Protein AF-0000000070462589 (afdb_homodimer)

Solvent-accessible surface area (backbone atoms only — not comparable to full-atom values): 11904 Å² total; per-residue (Å²): 132,41,39,23,23,12,65,26,82,82,42,68,86,52,38,71,65,38,54,62,64,33,46,34,36,53,48,64,28,39,29,81,34,68,67,45,49,52,36,40,70,76,42,51,50,52,54,46,36,69,77,39,74,48,46,32,28,37,34,33,40,31,45,55,69,48,70,75,31,63,69,55,48,52,53,33,44,75,68,70,36,78,69,51,62,46,69,66,57,50,46,49,50,23,61,75,71,63,33,72,40,68,46,77,38,40,62,58,59,85,115,132,40,39,23,23,12,65,24,82,82,42,69,87,53,37,73,64,36,54,62,63,33,48,33,34,53,48,63,26,38,30,81,34,67,66,45,48,51,36,41,69,76,42,50,50,51,55,46,37,72,78,39,74,49,45,32,27,36,35,33,40,32,45,55,70,47,70,74,31,64,70,54,48,51,53,33,44,75,68,71,37,79,69,51,62,47,70,66,57,50,47,50,49,23,61,75,70,64,33,70,41,68,46,78,38,41,60,57,58,84,116

Structure (mmCIF, N/CA/C/O backbone):
data_AF-0000000070462589-model_v1
#
loop_
_entity.id
_entity.type
_entity.pdbx_description
1 polymer 'Uncharacterized protein'
#
loop_
_atom_site.group_PDB
_atom_site.id
_atom_site.type_symbol
_atom_site.label_atom_id
_atom_site.label_alt_id
_atom_site.label_comp_id
_atom_site.label_asym_id
_atom_site.label_entity_id
_atom_site.label_seq_id
_atom_site.pdbx_PDB_ins_code
_atom_site.Cartn_x
_atom_site.Cartn_y
_atom_site.Cartn_z
_atom_site.occupancy
_atom_site.B_iso_or_equiv
_atom_site.auth_seq_id
_atom_site.auth_comp_id
_atom_site.auth_asym_id
_atom_site.auth_atom_id
_atom_site.pdbx_PDB_model_num
ATOM 1 N N . MET A 1 1 ? -5.137 -10.312 -11.703 1 28.03 1 MET A N 1
ATOM 2 C CA . MET A 1 1 ? -4.496 -9.75 -10.523 1 28.03 1 MET A CA 1
ATOM 3 C C . MET A 1 1 ? -4.32 -8.242 -10.656 1 28.03 1 MET A C 1
ATOM 5 O O . MET A 1 1 ? -3.629 -7.773 -11.562 1 28.03 1 MET A O 1
ATOM 9 N N . ASN A 1 2 ? -5.426 -7.492 -10.562 1 38.75 2 ASN A N 1
ATOM 10 C CA . ASN A 1 2 ? -5.359 -6.055 -10.797 1 38.75 2 ASN A CA 1
ATOM 11 C C . ASN A 1 2 ? -4.762 -5.32 -9.602 1 38.75 2 ASN A C 1
ATOM 13 O O . ASN A 1 2 ? -5.027 -5.676 -8.445 1 38.75 2 ASN A O 1
ATOM 17 N N . LEU A 1 3 ? -3.43 -5.254 -9.758 1 37.81 3 LEU A N 1
ATOM 18 C CA . LEU A 1 3 ? -2.676 -4.5 -8.766 1 37.81 3 LEU A CA 1
ATOM 19 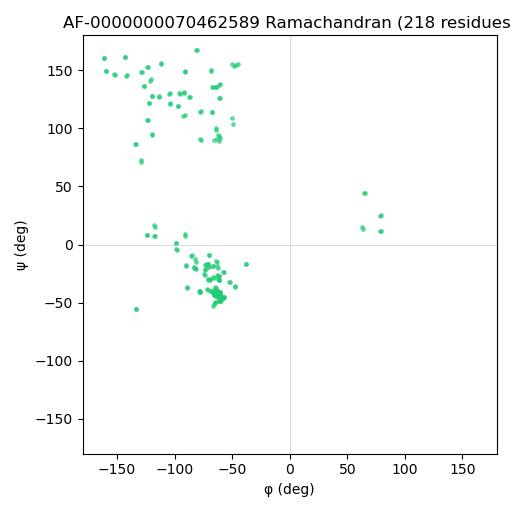C C . LEU A 1 3 ? -3.299 -3.125 -8.539 1 37.81 3 LEU A C 1
ATOM 21 O O . LEU A 1 3 ? -3.828 -2.52 -9.477 1 37.81 3 LEU A O 1
ATOM 25 N N . LEU A 1 4 ? -4 -2.959 -7.434 1 42.72 4 LEU A N 1
ATOM 26 C CA . LEU A 1 4 ? -4.688 -1.749 -6.988 1 42.72 4 LEU A CA 1
ATOM 27 C C . LEU A 1 4 ? -3.695 -0.608 -6.781 1 42.72 4 LEU A C 1
ATOM 29 O O . LEU A 1 4 ? -2.697 -0.767 -6.074 1 42.72 4 LEU A O 1
ATOM 33 N N . LEU A 1 5 ? -3.504 0.115 -7.93 1 40.88 5 LEU A N 1
ATOM 34 C CA . LEU A 1 5 ? -2.711 1.339 -7.949 1 40.88 5 LEU A CA 1
ATOM 35 C C . LEU A 1 5 ? -3.357 2.42 -7.09 1 40.88 5 LEU A C 1
ATOM 37 O O . LEU A 1 5 ? -4.582 2.553 -7.07 1 40.88 5 LEU A O 1
ATOM 41 N N . PHE A 1 6 ? -2.822 2.629 -5.766 1 44.78 6 PHE A N 1
ATOM 42 C CA . PHE A 1 6 ? -3.277 3.826 -5.066 1 44.78 6 PHE A CA 1
ATOM 43 C C . PHE A 1 6 ? -2.846 5.086 -5.812 1 44.78 6 PHE A C 1
ATOM 45 O O . PHE A 1 6 ? -1.668 5.246 -6.137 1 44.78 6 PHE A O 1
ATOM 52 N N . ILE A 1 7 ? -3.703 5.574 -6.715 1 44 7 ILE A N 1
ATOM 53 C CA . ILE A 1 7 ? -3.564 6.715 -7.613 1 44 7 ILE A CA 1
ATOM 54 C C . ILE A 1 7 ? -3.361 7.988 -6.797 1 44 7 ILE A C 1
ATOM 56 O O . ILE A 1 7 ? -4.133 8.273 -5.879 1 44 7 ILE A O 1
ATOM 60 N N . SER A 1 8 ? -2.055 8.312 -6.551 1 43.59 8 SER A N 1
ATOM 61 C CA . SER A 1 8 ? -1.7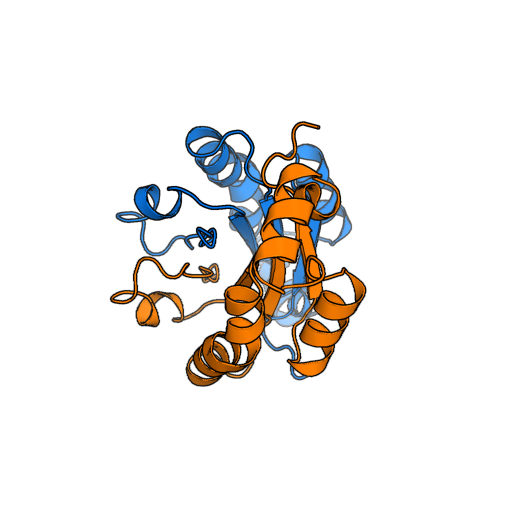93 9.648 -6.016 1 43.59 8 SER A CA 1
ATOM 62 C C . SER A 1 8 ? -2.584 10.711 -6.766 1 43.59 8 SER A C 1
ATOM 64 O O . SER A 1 8 ? -3.074 10.461 -7.871 1 43.59 8 SER A O 1
ATOM 66 N N . ASN A 1 9 ? -2.791 11.703 -6.121 1 45.34 9 ASN A N 1
ATOM 67 C CA . ASN A 1 9 ? -3.434 12.961 -6.484 1 45.34 9 ASN A CA 1
ATOM 68 C C . ASN A 1 9 ? -3.084 13.383 -7.91 1 45.34 9 ASN A C 1
ATOM 70 O O . ASN A 1 9 ? -3.709 14.289 -8.469 1 45.34 9 ASN A O 1
ATOM 74 N N . SER A 1 10 ? -1.982 12.766 -8.508 1 46.38 10 SER A N 1
ATOM 75 C CA . SER A 1 10 ? -1.5 13.594 -9.609 1 46.38 10 SER A CA 1
ATOM 76 C C . SER A 1 10 ? -2.32 13.367 -10.875 1 46.38 10 SER A C 1
ATOM 78 O O . SER A 1 10 ? -2.262 14.172 -11.805 1 46.38 10 SER A O 1
ATOM 80 N N . TYR A 1 11 ? -3.078 12.305 -10.875 1 51.41 11 TYR A N 1
ATOM 81 C CA . TYR A 1 11 ? -3.672 12.227 -12.211 1 51.41 11 TYR A CA 1
ATOM 82 C C . TYR A 1 11 ? -5.184 12.055 -12.125 1 51.41 11 TYR A C 1
ATOM 84 O O . TYR A 1 11 ? -5.703 10.961 -12.336 1 51.41 11 TYR A O 1
ATOM 92 N N . ASP A 1 12 ? -5.711 13.234 -11.734 1 58.69 12 ASP A N 1
ATOM 93 C CA . ASP A 1 12 ? -7.152 13.281 -11.508 1 58.69 12 ASP A CA 1
ATOM 94 C C . ASP A 1 12 ? -7.91 12.633 -12.664 1 58.69 12 ASP A C 1
ATOM 96 O O . ASP A 1 12 ? -8.867 11.883 -12.445 1 58.69 12 ASP A O 1
ATOM 100 N N . GLN A 1 13 ? -7.324 12.859 -13.836 1 61.62 13 GLN A N 1
ATOM 101 C CA . GLN A 1 13 ? -8.133 12.453 -14.977 1 61.62 13 GLN A CA 1
ATOM 102 C C . GLN A 1 13 ? -8.164 10.93 -15.117 1 61.62 13 GLN A C 1
ATOM 104 O O . GLN A 1 13 ? -9.141 10.367 -15.602 1 61.62 13 GLN A O 1
ATOM 109 N N . PHE A 1 14 ? -7.262 10.289 -14.586 1 63.5 14 PHE A N 1
ATOM 110 C CA . PHE A 1 14 ? -7.215 8.852 -14.852 1 63.5 14 PHE A CA 1
ATOM 111 C C . PHE A 1 14 ? -7.402 8.062 -13.562 1 63.5 14 PHE A C 1
ATOM 113 O O . PHE A 1 14 ? -7.355 6.828 -13.578 1 63.5 14 PHE A O 1
ATOM 120 N N . ARG A 1 15 ? -7.898 8.812 -12.625 1 70.81 15 ARG A N 1
ATOM 121 C CA . ARG A 1 15 ? -8.008 8.125 -11.344 1 70.81 15 ARG A CA 1
ATOM 122 C C . ARG A 1 15 ? -9.125 7.09 -11.367 1 70.81 15 ARG A C 1
ATOM 124 O O . ARG A 1 15 ? -8.93 5.949 -10.945 1 70.81 15 ARG A O 1
ATOM 131 N N . PRO A 1 16 ? -10.211 7.457 -12.031 1 71.31 16 PRO A N 1
ATOM 132 C CA . PRO A 1 16 ? -11.297 6.469 -12.023 1 71.31 16 PRO A CA 1
ATOM 133 C C . PRO A 1 16 ? -10.898 5.164 -12.711 1 71.31 16 PRO A C 1
ATOM 135 O O . PRO A 1 16 ? -11.391 4.094 -12.344 1 71.31 16 PRO A O 1
ATOM 138 N N . LEU A 1 17 ? -10.047 5.234 -13.555 1 70.81 17 LEU A N 1
ATOM 139 C CA . LEU A 1 17 ? -9.609 4.035 -14.258 1 70.81 17 LEU A CA 1
ATOM 140 C C . LEU A 1 17 ? -8.734 3.17 -13.367 1 70.81 17 LEU A C 1
ATOM 142 O O . LEU A 1 17 ? -8.719 1.943 -13.5 1 70.81 17 LEU A O 1
ATOM 146 N N . SER A 1 18 ? -8.141 3.902 -12.422 1 72.81 18 SER A N 1
ATOM 147 C CA . SER A 1 18 ? -7.199 3.193 -11.562 1 72.81 18 SER A CA 1
ATOM 148 C C . SER A 1 18 ? -7.926 2.291 -10.578 1 72.81 18 SER A C 1
ATOM 150 O O . SER A 1 18 ? -7.34 1.354 -10.031 1 72.81 18 SER A O 1
ATOM 152 N N . TYR A 1 19 ? -9.211 2.619 -10.469 1 77.06 19 TYR A N 1
ATOM 153 C CA . TYR A 1 19 ? -9.977 1.85 -9.484 1 77.06 19 TYR A CA 1
ATOM 154 C C . TYR A 1 19 ? -10.406 0.507 -10.062 1 77.06 19 TYR A C 1
ATOM 156 O O . TYR A 1 19 ? -10.633 -0.452 -9.32 1 77.06 19 TYR A O 1
ATOM 164 N N . PHE A 1 20 ? -10.406 0.497 -11.273 1 74.56 20 PHE A N 1
ATOM 165 C CA . PHE A 1 20 ? -11 -0.68 -11.898 1 74.56 20 PHE A CA 1
ATOM 166 C C . PHE A 1 20 ? -10.156 -1.919 -11.633 1 74.56 20 PHE A C 1
ATOM 168 O O . PHE A 1 20 ? -8.977 -1.964 -12 1 74.56 20 PHE A O 1
ATOM 175 N N . GLY A 1 21 ? -10.852 -2.824 -10.836 1 74.19 21 GLY A N 1
ATOM 176 C CA . GLY A 1 21 ? -10.234 -4.129 -10.641 1 74.19 21 GLY A CA 1
ATOM 177 C C . GLY A 1 21 ? -9.125 -4.113 -9.609 1 74.19 21 GLY A C 1
ATOM 178 O O . GLY A 1 21 ? -8.32 -5.043 -9.539 1 74.19 21 GLY A O 1
ATOM 179 N N . ALA A 1 22 ? -9 -3.057 -8.875 1 79.38 22 ALA A N 1
ATOM 180 C CA . ALA A 1 22 ? -7.965 -3.006 -7.84 1 79.38 22 ALA A CA 1
ATOM 181 C C . ALA A 1 22 ? -8.266 -3.994 -6.719 1 79.38 22 ALA A C 1
ATOM 183 O O . ALA A 1 22 ? -9.406 -4.098 -6.262 1 79.38 22 ALA A O 1
ATOM 184 N N . ASP A 1 23 ? -7.211 -4.711 -6.312 1 79.81 23 ASP A N 1
ATOM 185 C CA . ASP A 1 23 ? -7.355 -5.664 -5.219 1 79.81 23 ASP A CA 1
ATOM 186 C C . ASP A 1 23 ? -7.082 -5.004 -3.869 1 79.81 23 ASP A C 1
ATOM 188 O O . ASP A 1 23 ? -7.465 -5.531 -2.822 1 79.81 23 ASP A O 1
ATOM 192 N N . ILE A 1 24 ? -6.453 -3.9 -3.975 1 85.19 24 ILE A N 1
ATOM 193 C CA . ILE A 1 24 ? -6.082 -3.174 -2.766 1 85.19 24 ILE A CA 1
ATOM 194 C C . ILE A 1 24 ? -5.824 -1.707 -3.105 1 85.19 24 ILE A C 1
ATOM 196 O O . ILE A 1 24 ? -5.422 -1.385 -4.227 1 85.19 24 ILE A O 1
ATOM 200 N N . VAL A 1 25 ? -6.082 -0.812 -2.203 1 84.69 25 VAL A N 1
ATOM 201 C CA . VAL A 1 25 ? -5.801 0.611 -2.365 1 84.69 25 VAL A CA 1
ATOM 202 C C . VAL A 1 25 ? -4.965 1.111 -1.188 1 84.69 25 VAL A C 1
ATOM 204 O O . VAL A 1 25 ? -5.234 0.762 -0.036 1 84.69 25 VAL A O 1
ATOM 207 N N . CYS A 1 26 ? -3.947 1.917 -1.487 1 86.88 26 CYS A N 1
ATOM 208 C CA . CYS A 1 26 ? -3.182 2.602 -0.452 1 86.88 26 CYS A CA 1
ATOM 209 C C . CYS A 1 26 ? -3.562 4.074 -0.377 1 86.88 26 CYS A C 1
ATOM 211 O O . CYS A 1 26 ? -3.521 4.785 -1.385 1 86.88 26 CYS A O 1
ATOM 213 N N . ALA A 1 27 ? -4 4.488 0.717 1 87.25 27 ALA A N 1
ATOM 214 C CA . ALA A 1 27 ? -4.234 5.906 0.983 1 87.25 27 ALA A CA 1
ATOM 215 C C . ALA A 1 27 ? -3.137 6.484 1.87 1 87.25 27 ALA A C 1
ATOM 217 O O . ALA A 1 27 ? -2.807 5.914 2.912 1 87.25 27 ALA A O 1
ATOM 218 N N . CYS A 1 28 ? -2.627 7.594 1.405 1 88.62 28 CYS A N 1
ATOM 219 C CA . CYS A 1 28 ? -1.471 8.117 2.123 1 88.62 28 CYS A CA 1
ATOM 220 C C . CYS A 1 28 ? -1.723 9.547 2.594 1 88.62 28 CYS A C 1
ATOM 222 O O . CYS A 1 28 ? -2.486 10.281 1.968 1 88.62 28 CYS A O 1
ATOM 224 N N . PHE A 1 29 ? -1.072 9.922 3.662 1 89 29 PHE A N 1
ATOM 225 C CA . PHE A 1 29 ? -0.999 11.297 4.125 1 89 29 PHE A CA 1
ATOM 226 C C . PHE A 1 29 ? 0.38 11.609 4.699 1 89 29 PHE A C 1
ATOM 228 O O . PHE A 1 29 ? 1.16 10.695 4.973 1 89 29 PHE A O 1
ATOM 235 N N . ASN A 1 30 ? 0.635 12.906 4.773 1 89.06 30 ASN A N 1
ATOM 236 C CA . ASN A 1 30 ? 1.861 13.398 5.387 1 89.06 30 ASN A CA 1
ATOM 237 C C . ASN A 1 30 ? 1.643 13.781 6.848 1 89.06 30 ASN A C 1
ATOM 239 O O . ASN A 1 30 ? 0.73 14.547 7.164 1 89.06 30 ASN A O 1
ATOM 243 N N . VAL A 1 31 ? 2.527 13.266 7.703 1 93.62 31 VAL A N 1
ATOM 244 C CA . VAL A 1 31 ? 2.305 13.438 9.133 1 93.62 31 VAL A CA 1
ATOM 245 C C . VAL A 1 31 ? 2.436 14.906 9.508 1 93.62 31 VAL A C 1
ATOM 247 O O . VAL A 1 31 ? 1.982 15.328 10.578 1 93.62 31 VAL A O 1
ATOM 250 N N . THR A 1 32 ? 3.076 15.758 8.664 1 92.06 32 THR A N 1
ATOM 251 C CA . THR A 1 32 ? 3.256 17.172 8.977 1 92.06 32 THR A CA 1
ATOM 252 C C . THR A 1 32 ? 2.201 18.016 8.273 1 92.06 32 THR A C 1
ATOM 254 O O . THR A 1 32 ? 2.229 19.25 8.352 1 92.06 32 THR A O 1
ATOM 257 N N . ASN A 1 33 ? 1.285 17.391 7.531 1 89.94 33 ASN A N 1
ATOM 258 C CA . ASN A 1 33 ? 0.266 18.094 6.758 1 89.94 33 ASN A CA 1
ATOM 259 C C . ASN A 1 33 ? -1.142 17.703 7.207 1 89.94 33 ASN A C 1
ATOM 261 O O . ASN A 1 33 ? -1.688 16.703 6.75 1 89.94 33 ASN A O 1
ATOM 265 N N . HIS A 1 34 ? -1.671 18.5 8.07 1 91.62 34 HIS A N 1
ATOM 266 C CA . HIS A 1 34 ? -2.971 18.219 8.672 1 91.62 34 HIS A CA 1
ATOM 267 C C . HIS A 1 34 ? -4.066 18.172 7.613 1 91.62 34 HIS A C 1
ATOM 269 O O . HIS A 1 34 ? -5.027 17.406 7.738 1 91.62 34 HIS A O 1
ATOM 275 N N . LYS A 1 35 ? -3.895 18.938 6.539 1 89.06 35 LYS A N 1
ATOM 276 C CA . LYS A 1 35 ? -4.875 18.922 5.457 1 89.06 35 LYS A CA 1
ATOM 277 C C . LYS A 1 35 ? -4.879 17.562 4.75 1 89.06 35 LYS A C 1
ATOM 279 O O . LYS A 1 35 ? -5.945 17.031 4.422 1 89.06 35 LYS A O 1
ATOM 284 N N . SER A 1 36 ? -3.729 17 4.52 1 88.25 36 SER A N 1
ATOM 285 C CA . SER A 1 36 ? -3.639 15.688 3.885 1 88.25 36 SER A CA 1
ATOM 286 C C . SER A 1 36 ? -4.266 14.602 4.762 1 88.25 36 SER A C 1
ATOM 288 O O . SER A 1 36 ? -4.934 13.703 4.254 1 88.25 36 SER A O 1
ATOM 290 N N . TYR A 1 37 ? -4.047 14.797 6.039 1 90.75 37 TYR A N 1
ATOM 291 C CA . TYR A 1 37 ? -4.629 13.883 7.023 1 90.75 37 TYR A CA 1
ATOM 292 C C . TYR A 1 37 ? -6.148 13.961 7.004 1 90.75 37 TYR A C 1
ATOM 294 O O . TYR A 1 37 ? -6.828 12.938 6.867 1 90.75 37 TYR A O 1
ATOM 302 N N . LEU A 1 38 ? -6.625 15.109 7.062 1 93.19 38 LEU A N 1
ATOM 303 C CA . LEU A 1 38 ? -8.07 15.312 7.102 1 93.19 38 LEU A CA 1
ATOM 304 C C . LEU A 1 38 ? -8.719 14.883 5.785 1 93.19 38 LEU A C 1
ATOM 306 O O . LEU A 1 38 ? -9.852 14.398 5.773 1 93.19 38 LEU A O 1
ATOM 310 N N . SER A 1 39 ? -8.016 14.938 4.676 1 90.19 39 SER A N 1
ATOM 311 C CA . SER A 1 39 ? -8.547 14.602 3.363 1 90.19 39 SER A CA 1
ATOM 312 C C . SER A 1 39 ? -8.797 13.102 3.238 1 90.19 39 SER A C 1
ATOM 314 O O . SER A 1 39 ? -9.555 12.656 2.373 1 90.19 39 SER A O 1
ATOM 316 N N . ILE A 1 40 ? -8.172 12.336 4.09 1 90.81 40 ILE A N 1
ATOM 317 C CA . ILE A 1 40 ? -8.391 10.891 4.07 1 90.81 40 ILE A CA 1
ATOM 318 C C . ILE A 1 40 ? -9.867 10.594 4.332 1 90.81 40 ILE A C 1
ATOM 320 O O . ILE A 1 40 ? -10.492 9.828 3.602 1 90.81 40 ILE A O 1
ATOM 324 N N . ILE A 1 41 ? -10.43 11.203 5.355 1 91.56 41 ILE A N 1
ATOM 325 C CA . ILE A 1 41 ? -11.812 10.938 5.754 1 91.56 41 ILE A CA 1
ATOM 326 C C . ILE A 1 41 ? -12.766 11.688 4.828 1 91.56 41 ILE A C 1
ATOM 328 O O . ILE A 1 41 ? -13.758 11.125 4.359 1 91.56 41 ILE A O 1
ATOM 332 N N . HIS A 1 42 ? -12.398 12.867 4.512 1 93 42 HIS A N 1
ATOM 333 C CA . HIS A 1 42 ? -13.359 13.75 3.861 1 93 42 HIS A CA 1
ATOM 334 C C . HIS A 1 42 ? -13.414 13.5 2.359 1 93 42 HIS A C 1
ATOM 336 O O . HIS A 1 42 ? -14.398 13.852 1.7 1 93 42 HIS A O 1
ATOM 342 N N . LYS A 1 43 ? -12.367 12.883 1.867 1 89.69 43 LYS A N 1
ATOM 343 C CA . LYS A 1 43 ? -12.297 12.797 0.411 1 89.69 43 LYS A CA 1
ATOM 344 C C . LYS A 1 43 ? -11.93 11.391 -0.04 1 89.69 43 LYS A C 1
ATOM 346 O O . LYS A 1 43 ? -12.711 10.727 -0.729 1 89.69 43 LYS A O 1
ATOM 351 N N . TRP A 1 44 ? -10.797 10.836 0.437 1 87.38 44 TRP A N 1
ATOM 352 C CA . TRP A 1 44 ? -10.188 9.688 -0.214 1 87.38 44 TRP A CA 1
ATOM 353 C C . TRP A 1 44 ? -10.93 8.398 0.132 1 87.38 44 TRP A C 1
ATOM 355 O O . TRP A 1 44 ? -11.227 7.59 -0.749 1 87.38 44 TRP A O 1
ATOM 365 N N . ILE A 1 45 ? -11.328 8.297 1.373 1 90.75 45 ILE A N 1
ATOM 366 C CA . ILE A 1 45 ? -12.055 7.098 1.764 1 90.75 45 ILE A CA 1
ATOM 367 C C . ILE A 1 45 ? -13.406 7.051 1.045 1 90.75 45 ILE A C 1
ATOM 369 O O . ILE A 1 45 ? -13.805 6.008 0.529 1 90.75 45 ILE A O 1
ATOM 373 N N . GLN A 1 46 ? -14.031 8.109 1.009 1 91.31 46 GLN A N 1
ATOM 374 C CA . GLN A 1 46 ? -15.336 8.188 0.352 1 91.31 46 GLN A CA 1
ATOM 375 C C . GLN A 1 46 ? -15.219 7.859 -1.135 1 91.31 46 GLN A C 1
ATOM 377 O O . GLN A 1 46 ? -16.016 7.078 -1.666 1 91.31 46 GLN A O 1
ATOM 382 N N . GLU A 1 47 ? -14.305 8.438 -1.825 1 86.94 47 GLU A N 1
ATOM 383 C CA . GLU A 1 47 ? -14.109 8.18 -3.25 1 86.94 47 GLU A CA 1
ATOM 384 C C . GLU A 1 47 ? -13.789 6.711 -3.51 1 86.94 47 GLU A C 1
ATOM 386 O O . GLU A 1 47 ? -14.367 6.098 -4.406 1 86.94 47 GLU A O 1
ATOM 391 N N . ILE A 1 48 ? -12.906 6.133 -2.709 1 86.5 48 ILE A N 1
ATOM 392 C CA . ILE A 1 48 ? -12.492 4.742 -2.879 1 86.5 48 ILE A CA 1
ATOM 393 C C . ILE A 1 48 ? -13.695 3.822 -2.693 1 86.5 48 ILE A C 1
ATOM 395 O O . ILE A 1 48 ? -13.953 2.949 -3.525 1 86.5 48 ILE A O 1
ATOM 399 N N . ARG A 1 49 ? -14.461 4.117 -1.669 1 90.94 49 ARG A N 1
ATOM 400 C CA . ARG A 1 49 ? -15.594 3.254 -1.342 1 90.94 49 ARG A CA 1
ATOM 401 C C . ARG A 1 49 ? -16.703 3.387 -2.379 1 90.94 49 ARG A C 1
ATOM 403 O O . ARG A 1 49 ? -17.438 2.432 -2.635 1 90.94 49 ARG A O 1
ATOM 410 N N . GLN A 1 50 ? -16.781 4.586 -2.957 1 90.94 50 GLN A N 1
ATOM 411 C CA . GLN A 1 50 ? -17.75 4.785 -4.031 1 90.94 50 GLN A CA 1
ATOM 412 C C . GLN A 1 50 ? -17.422 3.916 -5.242 1 90.94 50 GLN A C 1
ATOM 414 O O . GLN A 1 50 ? -18.312 3.385 -5.895 1 90.94 50 GLN A O 1
ATOM 419 N N . HIS A 1 51 ? -16.188 3.775 -5.566 1 84.81 51 HIS A N 1
ATOM 420 C CA . HIS A 1 51 ? -15.758 3.031 -6.746 1 84.81 51 HIS A CA 1
ATOM 421 C C . HIS A 1 51 ? -15.539 1.558 -6.418 1 84.81 51 HIS A C 1
ATOM 423 O O . HIS A 1 51 ? -15.797 0.686 -7.25 1 84.81 51 HIS A O 1
ATOM 429 N N . LEU A 1 52 ? -15.008 1.336 -5.195 1 85.38 52 LEU A N 1
ATOM 430 C CA . LEU A 1 52 ? -14.703 -0.005 -4.707 1 85.38 52 LEU A CA 1
ATOM 431 C C . LEU A 1 52 ? -15.203 -0.194 -3.279 1 85.38 52 LEU A C 1
ATOM 433 O O . LEU A 1 52 ? -14.438 -0.028 -2.324 1 85.38 52 LEU A O 1
ATOM 437 N N . PRO A 1 53 ? -16.406 -0.565 -3.076 1 91.25 53 PRO A N 1
ATOM 438 C CA . PRO A 1 53 ? -17.062 -0.539 -1.771 1 91.25 53 PRO A CA 1
ATOM 439 C C . PRO A 1 53 ? -16.375 -1.425 -0.738 1 91.25 53 PRO A C 1
ATOM 441 O O . PRO A 1 53 ? -16.438 -1.141 0.461 1 91.25 53 PRO A O 1
ATOM 444 N N . THR A 1 54 ? -15.672 -2.514 -1.236 1 90.38 54 THR A N 1
ATOM 445 C CA . THR A 1 54 ? -15.188 -3.477 -0.255 1 90.38 54 THR A CA 1
ATOM 446 C C . THR A 1 54 ? -13.672 -3.66 -0.378 1 90.38 54 THR A C 1
ATOM 448 O O . THR A 1 54 ? -13.102 -4.578 0.217 1 90.38 54 THR A O 1
ATOM 451 N N . VAL A 1 55 ? -13.078 -2.879 -1.156 1 88.19 55 VAL A N 1
ATOM 452 C CA . VAL A 1 55 ? -11.656 -3.074 -1.396 1 88.19 55 VAL A CA 1
ATOM 453 C C . VAL A 1 55 ? -10.875 -2.859 -0.099 1 88.19 55 VAL A C 1
ATOM 455 O O . VAL A 1 55 ? -11.18 -1.946 0.671 1 88.19 55 VAL A O 1
ATOM 458 N N . PRO A 1 56 ? -9.906 -3.727 0.217 1 91.06 56 PRO A N 1
ATOM 459 C CA . PRO A 1 56 ? -9.016 -3.426 1.344 1 91.06 56 PRO A CA 1
ATOM 460 C C . PRO A 1 56 ? -8.219 -2.143 1.137 1 91.06 56 PRO A C 1
ATOM 462 O O . PRO A 1 56 ? -7.727 -1.888 0.033 1 91.06 56 PRO A O 1
ATOM 465 N N . ILE A 1 57 ? -8.109 -1.354 2.16 1 90 57 ILE A N 1
ATOM 466 C CA . ILE A 1 57 ? -7.352 -0.11 2.115 1 90 57 ILE A CA 1
ATOM 467 C C . ILE A 1 57 ? -6.215 -0.162 3.135 1 90 57 ILE A C 1
ATOM 469 O O . ILE A 1 57 ? -6.426 -0.536 4.289 1 90 57 ILE A O 1
ATOM 473 N N . ILE A 1 58 ? -5.035 0.108 2.711 1 91.31 58 ILE A N 1
ATOM 474 C CA . ILE A 1 58 ? -3.908 0.342 3.604 1 91.31 58 ILE A CA 1
ATOM 475 C C . ILE A 1 58 ? -3.713 1.843 3.809 1 91.31 58 ILE A C 1
ATOM 477 O O . ILE A 1 58 ? -3.535 2.588 2.842 1 91.31 58 ILE A O 1
ATOM 481 N N . LEU A 1 59 ? -3.826 2.309 5.027 1 92.25 59 LEU A N 1
ATOM 482 C CA . LEU A 1 59 ? -3.529 3.701 5.344 1 92.25 59 LEU A CA 1
ATOM 483 C C . LEU A 1 59 ? -2.045 3.885 5.641 1 92.25 59 LEU A C 1
ATOM 485 O O . LEU A 1 59 ? -1.481 3.172 6.477 1 92.25 59 LEU A O 1
ATOM 489 N N . VAL A 1 60 ? -1.451 4.809 4.965 1 91.94 60 VAL A N 1
ATOM 490 C CA . VAL A 1 60 ? -0.01 5 5.082 1 91.94 60 VAL A CA 1
ATOM 491 C C . VAL A 1 60 ? 0.289 6.426 5.535 1 91.94 60 VAL A C 1
ATOM 493 O O . VAL A 1 60 ? -0.141 7.391 4.895 1 91.94 60 VAL A O 1
ATOM 496 N N . ALA A 1 61 ? 0.946 6.535 6.609 1 92.94 61 ALA A N 1
ATOM 497 C CA . ALA A 1 61 ? 1.505 7.82 7.02 1 92.94 61 ALA A CA 1
ATOM 498 C C . ALA A 1 61 ? 2.936 7.98 6.516 1 92.94 61 ALA A C 1
ATOM 500 O O . ALA A 1 61 ? 3.781 7.109 6.734 1 92.94 61 ALA A O 1
ATOM 501 N N . CYS A 1 62 ? 3.203 9.078 5.922 1 89.62 62 CYS A N 1
ATOM 502 C CA . CYS A 1 62 ? 4.504 9.305 5.305 1 89.62 62 CYS A CA 1
ATOM 503 C C . CYS A 1 62 ? 5.281 10.383 6.051 1 89.62 62 CYS A C 1
ATOM 505 O O . CYS A 1 62 ? 4.691 11.219 6.734 1 89.62 62 CYS A O 1
ATOM 507 N N . LYS A 1 63 ? 6.625 10.375 5.941 1 90.62 63 LYS A N 1
ATOM 508 C CA . LYS A 1 63 ? 7.586 11.344 6.461 1 90.62 63 LYS A CA 1
ATOM 509 C C . LYS A 1 63 ? 7.57 11.375 7.988 1 90.62 63 LYS A C 1
ATOM 511 O O . LYS A 1 63 ? 7.574 12.445 8.594 1 90.62 63 LYS A O 1
ATOM 516 N N . VAL A 1 64 ? 7.543 10.211 8.57 1 95 64 VAL A N 1
ATOM 517 C CA . VAL A 1 64 ? 7.402 10.141 10.016 1 95 64 VAL A CA 1
ATOM 518 C C . VAL A 1 64 ? 8.688 10.625 10.688 1 95 64 VAL A C 1
ATOM 520 O O . VAL A 1 64 ? 8.695 10.945 11.875 1 95 64 VAL A O 1
ATOM 523 N N . ASP A 1 65 ? 9.781 10.68 9.922 1 93.56 65 ASP A N 1
ATOM 524 C CA . ASP A 1 65 ? 11.039 11.211 10.43 1 93.56 65 ASP A CA 1
ATOM 525 C C . ASP A 1 65 ? 10.898 12.688 10.797 1 93.56 65 ASP A C 1
ATOM 527 O O . ASP A 1 65 ? 11.68 13.203 11.602 1 93.56 65 ASP A O 1
ATOM 531 N N . LEU A 1 66 ? 9.938 13.312 10.312 1 93.12 66 LEU A N 1
ATOM 532 C CA . LEU A 1 66 ? 9.773 14.75 10.523 1 93.12 66 LEU A CA 1
ATOM 533 C C . LEU A 1 66 ? 9.047 15.031 11.836 1 93.12 66 LEU A C 1
ATOM 535 O O . LEU A 1 66 ? 8.977 16.172 12.281 1 93.12 66 LEU A O 1
ATOM 539 N N . ARG A 1 67 ? 8.508 14.008 12.461 1 95.19 67 ARG A N 1
ATOM 540 C CA . ARG A 1 67 ? 7.844 14.203 13.742 1 95.19 67 ARG A CA 1
ATOM 541 C C . ARG A 1 67 ? 8.789 14.836 14.766 1 95.19 67 ARG A C 1
ATOM 543 O O . ARG A 1 67 ? 8.352 15.531 15.68 1 95.19 67 ARG A O 1
ATOM 550 N N . GLN A 1 68 ? 10.109 14.648 14.539 1 94.38 68 GLN A N 1
ATOM 551 C CA . GLN A 1 68 ? 11.078 15.133 15.523 1 94.38 68 GLN A CA 1
ATOM 552 C C . GLN A 1 68 ? 11.984 16.188 14.906 1 94.38 68 GLN A C 1
ATOM 554 O O . GLN A 1 68 ? 12.992 16.578 15.516 1 94.38 68 GLN A O 1
ATOM 559 N N . ASN A 1 69 ? 11.672 16.578 13.742 1 94 69 ASN A N 1
ATOM 560 C CA . ASN A 1 69 ? 12.477 17.594 13.07 1 94 69 ASN A CA 1
ATOM 561 C C . ASN A 1 69 ? 12.18 18.984 13.602 1 94 69 ASN A C 1
ATOM 563 O O . ASN A 1 69 ? 11.055 19.484 13.461 1 94 69 ASN A O 1
ATOM 567 N N . MET A 1 70 ? 13.156 19.578 14.227 1 93.31 70 MET A N 1
ATOM 568 C CA . MET A 1 70 ? 12.977 20.828 14.953 1 93.31 70 MET A CA 1
ATOM 569 C C . MET A 1 70 ? 12.508 21.938 14.008 1 93.31 70 MET A C 1
ATOM 571 O O . MET A 1 70 ? 11.672 22.766 14.383 1 93.31 70 MET A O 1
ATOM 575 N N . LYS A 1 71 ? 13.102 22.031 12.898 1 93.25 71 LYS A N 1
ATOM 576 C CA . LYS A 1 71 ? 12.688 23.047 11.93 1 93.25 71 LYS A CA 1
ATOM 577 C C . LYS A 1 71 ? 11.211 22.891 11.578 1 93.25 71 LYS A C 1
ATOM 579 O O . LYS A 1 71 ? 10.477 23.891 11.539 1 93.25 71 LYS A O 1
ATOM 584 N N . VAL A 1 72 ? 10.82 21.625 11.328 1 90.75 72 VAL A N 1
ATOM 585 C CA . VAL A 1 72 ? 9.438 21.328 10.961 1 90.75 72 VAL A CA 1
ATOM 586 C C . VAL A 1 72 ? 8.516 21.641 12.141 1 90.75 72 VAL A C 1
ATOM 588 O O . VAL A 1 72 ? 7.445 22.234 11.961 1 90.75 72 VAL A O 1
ATOM 591 N N . LEU A 1 73 ? 8.914 21.344 13.359 1 92.31 73 LEU A N 1
ATOM 592 C CA . LEU A 1 73 ? 8.125 21.625 14.562 1 92.31 73 LEU A CA 1
ATOM 593 C C . LEU A 1 73 ? 7.922 23.125 14.742 1 92.31 73 LEU A C 1
ATOM 595 O O . LEU A 1 73 ? 6.82 23.562 15.086 1 92.31 73 LEU A O 1
ATOM 599 N N . TYR A 1 74 ? 8.961 23.891 14.469 1 91.5 74 TYR A N 1
ATOM 600 C CA . TYR A 1 74 ? 8.875 25.328 14.57 1 91.5 74 TYR A CA 1
ATOM 601 C C . TYR A 1 74 ? 7.914 25.906 13.531 1 91.5 74 TYR A C 1
ATOM 603 O O . TYR A 1 74 ? 7.098 26.766 13.836 1 91.5 74 TYR A O 1
ATOM 611 N N . GLU A 1 75 ? 8.039 25.344 12.32 1 90.06 75 GLU A N 1
ATOM 612 C CA . GLU A 1 75 ? 7.164 25.797 11.25 1 90.06 75 GLU A CA 1
ATOM 613 C C . GLU A 1 75 ? 5.703 25.5 11.555 1 90.06 75 GLU A C 1
ATOM 615 O O . GLU A 1 75 ? 4.828 26.328 11.305 1 90.06 75 GLU A O 1
ATOM 620 N N . LEU A 1 76 ? 5.426 24.328 12.07 1 89.06 76 LEU A N 1
ATOM 621 C CA . LEU A 1 76 ? 4.062 23.953 12.43 1 89.06 76 LEU A CA 1
ATOM 622 C C . LEU A 1 76 ? 3.533 24.828 13.562 1 89.06 76 LEU A C 1
ATOM 624 O O . LEU A 1 76 ? 2.371 25.234 13.531 1 89.06 76 LEU A O 1
ATOM 628 N N . LYS A 1 77 ? 4.332 25.109 14.508 1 85.06 77 LYS A N 1
ATOM 629 C CA . LYS A 1 77 ? 3.941 25.984 15.609 1 85.06 77 LYS A CA 1
ATOM 630 C C . LYS A 1 77 ? 3.58 27.375 15.102 1 85.06 77 LYS A C 1
ATOM 632 O O . LYS A 1 77 ? 2.596 27.969 15.547 1 85.06 77 LYS A O 1
ATOM 637 N N . TYR A 1 78 ? 4.355 27.828 14.203 1 84.88 78 TYR A N 1
ATOM 638 C CA . TYR A 1 78 ? 4.109 29.156 13.633 1 84.88 78 TYR A CA 1
ATOM 639 C C . TYR A 1 78 ? 2.758 29.203 12.938 1 84.88 78 TYR A C 1
ATOM 641 O O . TYR A 1 78 ? 2.109 30.25 12.891 1 84.88 78 TYR A O 1
ATOM 649 N N . GLN A 1 79 ? 2.326 28.047 12.398 1 82.06 79 GLN A N 1
ATOM 650 C CA . GLN A 1 79 ? 1.06 27.953 11.68 1 82.06 79 GLN A CA 1
ATOM 651 C C . GLN A 1 79 ? -0.08 27.578 12.625 1 82.06 79 GLN A C 1
ATOM 653 O O . GLN A 1 79 ? -1.198 27.312 12.18 1 82.06 79 GLN A O 1
ATOM 658 N N . GLU A 1 80 ? 0.244 27.609 13.828 1 78.5 80 GLU A N 1
ATOM 659 C CA . GLU A 1 80 ? -0.709 27.266 14.883 1 78.5 80 GLU A CA 1
ATOM 660 C C . GLU A 1 80 ? -1.167 25.828 14.781 1 78.5 80 GLU A C 1
ATOM 662 O O . GLU A 1 80 ? -2.326 25.516 15.062 1 78.5 80 GLU A O 1
ATOM 667 N N . LEU A 1 81 ? -0.377 25.219 14.008 1 65.69 81 LEU A N 1
ATOM 668 C CA . LEU A 1 81 ? -0.548 23.766 14.016 1 65.69 81 LEU A CA 1
ATOM 669 C C . LEU A 1 81 ? 0.391 23.109 15.031 1 65.69 81 LEU A C 1
ATOM 671 O O . LEU A 1 81 ? 1.571 23.469 15.102 1 65.69 81 LEU A O 1
ATOM 675 N N . CYS A 1 82 ? -0.181 22.594 16.078 1 71 82 CYS A N 1
ATOM 676 C CA . CYS A 1 82 ? 0.597 22.266 17.266 1 71 82 CYS A CA 1
ATOM 677 C C . CYS A 1 82 ? 1.592 21.141 16.969 1 71 82 CYS A C 1
ATOM 679 O O . CYS A 1 82 ? 2.76 21.234 17.344 1 71 82 CYS A O 1
ATOM 681 N N . ALA A 1 83 ? 1.244 20.047 16.422 1 90.81 83 ALA A N 1
ATOM 682 C CA . ALA A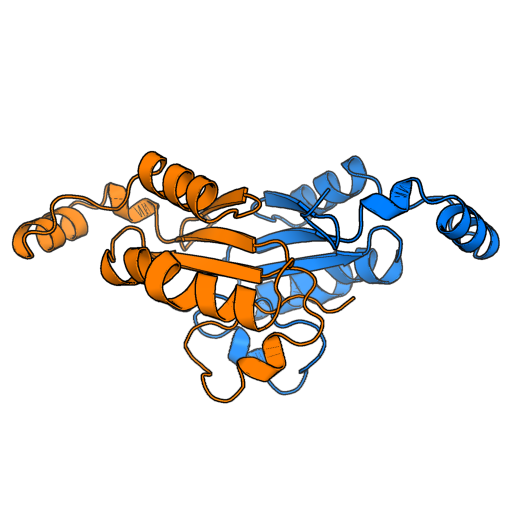 1 83 ? 2.17 18.906 16.391 1 90.81 83 ALA A CA 1
ATOM 683 C C . ALA A 1 83 ? 1.879 18.016 15.195 1 90.81 83 ALA A C 1
ATOM 685 O O . ALA A 1 83 ? 0.757 17.984 14.68 1 90.81 83 ALA A O 1
ATOM 686 N N . PRO A 1 84 ? 2.914 17.406 14.625 1 95.69 84 PRO A N 1
ATOM 687 C CA . PRO A 1 84 ? 2.645 16.391 13.602 1 95.69 84 PRO A CA 1
ATOM 688 C C . PRO A 1 84 ? 1.619 15.359 14.055 1 95.69 84 PRO A C 1
ATOM 690 O O . PRO A 1 84 ? 1.418 15.172 15.258 1 95.69 84 PRO A O 1
ATOM 693 N N . ILE A 1 85 ? 0.942 14.742 13.07 1 95.94 85 ILE A N 1
ATOM 694 C CA . ILE A 1 85 ? 0.002 13.664 13.367 1 95.94 85 ILE A CA 1
ATOM 695 C C . ILE A 1 85 ? 0.74 12.5 14.031 1 95.94 85 ILE A C 1
ATOM 697 O O . ILE A 1 85 ? 1.754 12.031 13.508 1 95.94 85 ILE A O 1
ATOM 701 N N . THR A 1 86 ? 0.263 12.102 15.148 1 97.25 86 THR A N 1
ATOM 702 C CA . THR A 1 86 ? 0.911 11.023 15.891 1 97.25 86 THR A CA 1
ATOM 703 C C . THR A 1 86 ? 0.51 9.664 15.328 1 97.25 86 THR A C 1
ATOM 705 O O . THR A 1 86 ? -0.427 9.562 14.539 1 97.25 86 THR A O 1
ATOM 708 N N . ARG A 1 87 ? 1.272 8.633 15.773 1 98.19 87 ARG A N 1
ATOM 709 C CA . ARG A 1 87 ? 0.919 7.266 15.398 1 98.19 87 ARG A CA 1
ATOM 710 C C . ARG A 1 87 ? -0.473 6.902 15.906 1 98.19 87 ARG A C 1
ATOM 712 O O . ARG A 1 87 ? -1.253 6.27 15.188 1 98.19 87 ARG A O 1
ATOM 719 N N . GLU A 1 88 ? -0.733 7.32 17.062 1 98.38 88 GLU A N 1
ATOM 720 C CA . GLU A 1 88 ? -2.021 7.023 17.688 1 98.38 88 GLU A CA 1
ATOM 721 C C . GLU A 1 88 ? -3.174 7.59 16.859 1 98.38 88 GLU A C 1
ATOM 723 O O . GLU A 1 88 ? -4.172 6.906 16.625 1 98.38 88 GLU A O 1
ATOM 728 N N . LEU A 1 89 ? -3.053 8.789 16.422 1 97.75 89 LEU A N 1
ATOM 729 C CA . LEU A 1 89 ? -4.09 9.414 15.617 1 97.75 89 LEU A CA 1
ATOM 730 C C . LEU A 1 89 ? -4.25 8.703 14.281 1 97.75 89 LEU A C 1
ATOM 732 O O . LEU A 1 89 ? -5.371 8.516 13.797 1 97.75 89 LEU A O 1
ATOM 736 N N . GLY A 1 90 ? -3.135 8.305 13.633 1 98 90 GLY A N 1
ATOM 737 C CA . GLY A 1 90 ? -3.191 7.539 12.398 1 98 90 GLY A CA 1
ATOM 738 C C . GLY A 1 90 ? -3.902 6.207 12.547 1 98 90 GLY A C 1
ATOM 739 O O . GLY A 1 90 ? -4.73 5.84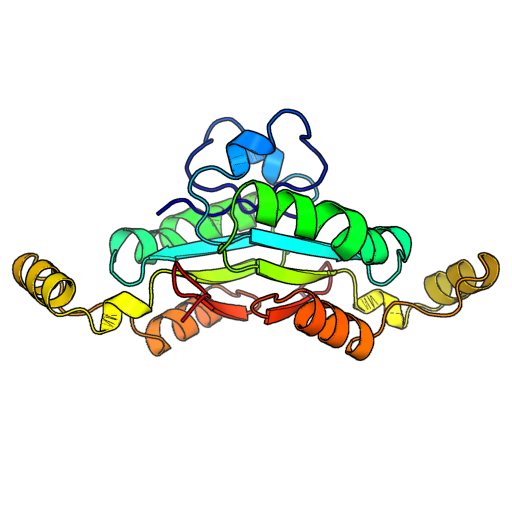 11.711 1 98 90 GLY A O 1
ATOM 740 N N . GLU A 1 91 ? -3.521 5.508 13.68 1 98.44 91 GLU A N 1
ATOM 741 C CA . GLU A 1 91 ? -4.148 4.219 13.961 1 98.44 91 GLU A CA 1
ATOM 742 C C . GLU A 1 91 ? -5.645 4.375 14.211 1 98.44 91 GLU A C 1
ATOM 744 O O . GLU A 1 91 ? -6.449 3.566 13.75 1 98.44 91 GLU A O 1
ATOM 749 N N . GLU A 1 92 ? -5.973 5.402 14.898 1 98.38 92 GLU A N 1
ATOM 750 C CA . GLU A 1 92 ? -7.383 5.684 15.156 1 98.38 92 GLU A CA 1
ATOM 751 C C . GLU A 1 92 ? -8.133 5.977 13.859 1 98.38 92 GLU A C 1
ATOM 753 O O . GLU A 1 92 ? -9.25 5.504 13.664 1 98.38 92 GLU A O 1
ATOM 758 N N . LEU A 1 93 ? -7.566 6.754 13.023 1 97.62 93 LEU A N 1
ATOM 759 C CA . LEU A 1 93 ? -8.164 7.066 11.727 1 97.62 93 LEU A CA 1
ATOM 760 C C . LEU A 1 93 ? -8.398 5.797 10.914 1 97.62 93 LEU A C 1
ATOM 762 O O . LEU A 1 93 ? -9.477 5.621 10.336 1 97.62 93 LEU A O 1
ATOM 766 N N . ALA A 1 94 ? -7.414 4.93 10.875 1 97.38 94 ALA A N 1
ATOM 767 C CA . ALA A 1 94 ? -7.539 3.67 10.148 1 97.38 94 ALA A CA 1
ATOM 768 C C . ALA A 1 94 ? -8.703 2.84 10.68 1 97.38 94 ALA A C 1
ATOM 770 O O . ALA A 1 94 ? -9.5 2.301 9.906 1 97.38 94 ALA A O 1
ATOM 771 N N . LYS A 1 95 ? -8.758 2.77 11.992 1 97.81 95 LYS A N 1
ATOM 772 C CA . LYS A 1 95 ? -9.82 2.012 12.648 1 97.81 95 LYS A CA 1
ATOM 773 C C . LYS A 1 95 ? -11.195 2.607 12.336 1 97.81 95 LYS A C 1
ATOM 775 O O . LYS A 1 95 ? -12.109 1.888 11.938 1 97.81 95 LYS A O 1
ATOM 780 N N . HIS A 1 96 ? -11.289 3.852 12.414 1 97.06 96 HIS A N 1
ATOM 781 C CA . HIS A 1 96 ? -12.555 4.547 12.234 1 97.06 96 HIS A CA 1
ATOM 782 C C . HIS A 1 96 ? -13.031 4.477 10.789 1 97.06 96 HIS A C 1
ATOM 784 O O . HIS A 1 96 ? -14.234 4.441 10.531 1 97.06 96 HIS A O 1
ATOM 790 N N . THR A 1 97 ? -12.148 4.395 9.836 1 95.88 97 THR A N 1
ATOM 791 C CA . THR A 1 97 ? -12.5 4.43 8.422 1 95.88 97 THR A CA 1
ATOM 792 C C . THR A 1 97 ? -12.555 3.02 7.84 1 95.88 97 THR A C 1
ATOM 794 O O . THR A 1 97 ? -12.836 2.84 6.652 1 95.88 97 THR A O 1
ATOM 797 N N . GLY A 1 98 ? -12.219 2.025 8.633 1 95.5 98 GLY A N 1
ATOM 798 C CA . GLY A 1 98 ? -12.305 0.643 8.188 1 95.5 98 GLY A CA 1
ATOM 799 C C . GLY A 1 98 ? -11.148 0.226 7.305 1 95.5 98 GLY A C 1
ATOM 800 O O . GLY A 1 98 ? -11.297 -0.66 6.457 1 95.5 98 GLY A O 1
ATOM 801 N N . CYS A 1 99 ? -10.078 0.907 7.469 1 94.25 99 CYS A N 1
ATOM 802 C CA . CYS A 1 99 ? -8.875 0.469 6.758 1 94.25 99 CYS A CA 1
ATOM 803 C C . CYS A 1 99 ? -8.375 -0.86 7.309 1 94.25 99 CYS A C 1
ATOM 805 O O . CYS A 1 99 ? -8.523 -1.142 8.5 1 94.25 99 CYS A O 1
ATOM 807 N N . MET A 1 100 ? -7.75 -1.572 6.355 1 93.81 100 MET A N 1
ATOM 808 C CA . MET A 1 100 ? -7.266 -2.91 6.688 1 93.81 100 MET A CA 1
ATOM 809 C C . MET A 1 100 ? -6.102 -2.84 7.672 1 93.81 100 MET A C 1
ATOM 811 O O . MET A 1 100 ? -6 -3.67 8.578 1 93.81 100 MET A O 1
ATOM 815 N N . THR A 1 101 ? -5.258 -1.896 7.469 1 95.19 101 THR A N 1
ATOM 816 C CA . THR A 1 101 ? -4.082 -1.744 8.32 1 95.19 101 THR A CA 1
ATOM 817 C C . THR A 1 101 ? -3.5 -0.34 8.195 1 95.19 101 THR A C 1
ATOM 819 O O . THR A 1 101 ? -3.854 0.405 7.277 1 95.1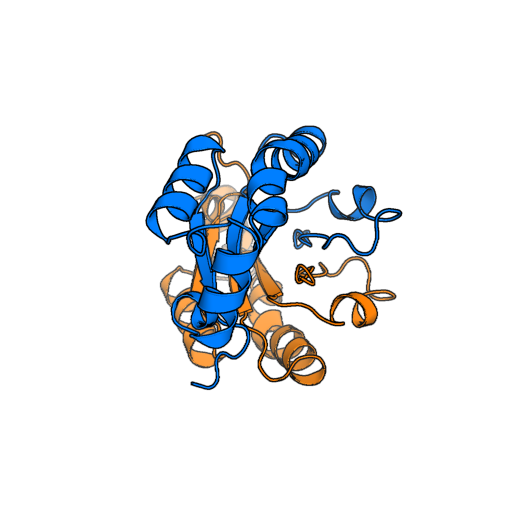9 101 THR A O 1
ATOM 822 N N . TYR A 1 102 ? -2.684 0.044 9.227 1 96.12 102 TYR A N 1
ATOM 823 C CA . TYR A 1 102 ? -1.947 1.303 9.273 1 96.12 102 TYR A CA 1
ATOM 824 C C . TYR A 1 102 ? -0.445 1.058 9.219 1 96.12 102 TYR A C 1
ATOM 826 O O . TYR A 1 102 ? 0.078 0.193 9.922 1 96.12 102 TYR A O 1
ATOM 834 N N . VAL A 1 103 ? 0.167 1.766 8.273 1 93.44 103 VAL A N 1
ATOM 835 C CA . VAL A 1 103 ? 1.613 1.637 8.125 1 93.44 103 VAL A CA 1
ATOM 836 C C . VAL A 1 103 ? 2.256 3.021 8.102 1 93.44 103 VAL A C 1
ATOM 838 O O . VAL A 1 103 ? 1.629 4 7.691 1 93.44 103 VAL A O 1
ATOM 841 N N . GLU A 1 104 ? 3.492 3.018 8.641 1 95.06 104 GLU A N 1
ATOM 842 C CA . GLU A 1 104 ? 4.242 4.27 8.633 1 95.06 104 GLU A CA 1
ATOM 843 C C . GLU A 1 104 ? 5.559 4.121 7.875 1 95.06 104 GLU A C 1
ATOM 845 O O . GLU A 1 104 ? 6.176 3.055 7.902 1 95.06 104 GLU A O 1
ATOM 850 N N . THR A 1 105 ? 5.906 5.141 7.164 1 91.19 105 THR A N 1
ATOM 851 C CA . THR A 1 105 ? 7.172 5.098 6.438 1 91.19 105 THR A CA 1
ATOM 852 C C . THR A 1 105 ? 7.859 6.461 6.465 1 91.19 105 THR A C 1
ATOM 854 O O . THR A 1 105 ? 7.191 7.496 6.469 1 91.19 105 THR A O 1
ATOM 857 N N . SER A 1 106 ? 9.172 6.277 6.523 1 87.56 106 SER A N 1
ATOM 858 C CA . SER A 1 106 ? 9.984 7.469 6.297 1 87.56 106 SER A CA 1
ATOM 859 C C . SER A 1 106 ? 10.336 7.625 4.82 1 87.56 106 SER A C 1
ATOM 861 O O . SER A 1 106 ? 10.117 6.711 4.023 1 87.56 106 SER A O 1
ATOM 863 N N . ALA A 1 107 ? 10.539 8.703 4.156 1 70.19 107 ALA A N 1
ATOM 864 C CA . ALA A 1 107 ? 10.875 8.891 2.748 1 70.19 107 ALA A CA 1
ATOM 865 C C . ALA A 1 107 ? 12.086 8.055 2.355 1 70.19 107 ALA A C 1
ATOM 867 O O . ALA A 1 107 ? 12.25 7.695 1.188 1 70.19 107 ALA A O 1
ATOM 868 N N . ASN A 1 108 ? 13 7.836 3.246 1 60.38 108 ASN A N 1
ATOM 869 C CA . ASN A 1 108 ? 14.234 7.125 2.926 1 60.38 108 ASN A CA 1
ATOM 870 C C . ASN A 1 108 ? 14.422 5.906 3.824 1 60.38 108 ASN A C 1
ATOM 872 O O . ASN A 1 108 ? 14.164 5.969 5.027 1 60.38 108 ASN A O 1
ATOM 876 N N . VAL A 1 109 ? 14.227 4.68 3.223 1 54.94 109 VAL A N 1
ATOM 877 C CA . VAL A 1 109 ? 14.43 3.498 4.055 1 54.94 109 VAL A CA 1
ATOM 878 C C . VAL A 1 109 ? 15.914 3.332 4.363 1 54.94 109 VAL A C 1
ATOM 880 O O . VAL A 1 109 ? 16.312 2.412 5.082 1 54.94 109 VAL A O 1
ATOM 883 N N . LEU A 1 110 ? 17 4.008 3.84 1 48.19 110 LEU A N 1
ATOM 884 C CA . LEU A 1 110 ? 18.406 3.699 4.109 1 48.19 110 LEU A CA 1
ATOM 885 C C . LEU A 1 110 ? 18.734 3.92 5.582 1 48.19 110 LEU A C 1
ATOM 887 O O . LEU A 1 110 ? 19.797 3.506 6.055 1 48.19 110 LEU A O 1
ATOM 891 N N . ASP A 1 111 ? 17.938 4.582 6.383 1 39.59 111 ASP A N 1
ATOM 892 C CA . ASP A 1 111 ? 18.594 4.688 7.68 1 39.59 111 ASP A CA 1
ATOM 893 C C . ASP A 1 111 ? 18.297 3.471 8.547 1 39.59 111 ASP A C 1
ATOM 895 O O . ASP A 1 111 ? 17.188 2.943 8.523 1 39.59 111 ASP A O 1
ATOM 899 N N . MET B 1 1 ? 3.492 15.75 -1.418 1 28.92 1 MET B N 1
ATOM 900 C CA . MET B 1 1 ? 3.139 14.422 -0.916 1 28.92 1 MET B CA 1
ATOM 901 C C . MET B 1 1 ? 2.703 13.508 -2.055 1 28.92 1 MET B C 1
ATOM 903 O O . MET B 1 1 ? 1.726 13.797 -2.748 1 28.92 1 MET B O 1
ATOM 907 N N . ASN B 1 2 ? 3.697 13.031 -2.83 1 39.97 2 ASN B N 1
ATOM 908 C CA . ASN B 1 2 ? 3.348 12.227 -3.996 1 39.97 2 ASN B CA 1
ATOM 909 C C . ASN B 1 2 ? 2.988 10.797 -3.605 1 39.97 2 ASN B C 1
ATOM 911 O O . ASN B 1 2 ? 3.598 10.227 -2.701 1 39.97 2 ASN B O 1
ATOM 915 N N . LEU B 1 3 ? 1.673 10.742 -3.383 1 38.62 3 LEU B N 1
ATOM 916 C CA . LEU B 1 3 ? 1.13 9.422 -3.104 1 38.62 3 LEU B CA 1
ATOM 917 C C . LEU B 1 3 ? 1.595 8.406 -4.148 1 38.62 3 LEU B C 1
ATOM 919 O O . LEU B 1 3 ? 1.789 8.766 -5.312 1 38.62 3 LEU B O 1
ATOM 923 N N . LEU B 1 4 ? 2.48 7.496 -3.766 1 43.09 4 LEU B N 1
ATOM 924 C CA . LEU B 1 4 ? 3.086 6.438 -4.562 1 43.09 4 LEU B CA 1
ATOM 925 C C . LEU B 1 4 ? 2.027 5.461 -5.066 1 43.09 4 LEU B C 1
ATOM 927 O O . LEU B 1 4 ? 1.21 4.969 -4.285 1 43.09 4 LEU B O 1
ATOM 931 N N . LEU B 1 5 ? 1.591 5.773 -6.309 1 41.16 5 LEU B N 1
ATOM 932 C CA . LEU B 1 5 ? 0.697 4.918 -7.082 1 41.16 5 LEU B CA 1
ATOM 933 C C . LEU B 1 5 ? 1.367 3.59 -7.414 1 41.16 5 LEU B C 1
ATOM 935 O O . LEU B 1 5 ? 2.555 3.555 -7.746 1 41.16 5 LEU B O 1
ATOM 939 N N . PHE B 1 6 ? 1.051 2.443 -6.578 1 44.66 6 PHE B N 1
ATOM 940 C CA . PHE B 1 6 ? 1.504 1.166 -7.113 1 44.66 6 PHE B CA 1
ATOM 941 C C . PHE B 1 6 ? 0.762 0.823 -8.398 1 44.66 6 PHE B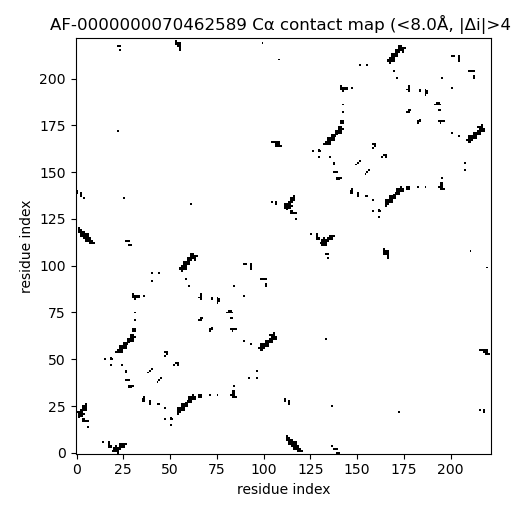 C 1
ATOM 943 O O . PHE B 1 6 ? -0.47 0.829 -8.43 1 44.66 6 PHE B O 1
ATOM 950 N N . ILE B 1 7 ? 1.304 1.253 -9.562 1 44.12 7 ILE B N 1
ATOM 951 C CA . ILE B 1 7 ? 0.789 1.104 -10.922 1 44.12 7 ILE B CA 1
ATOM 952 C C . ILE B 1 7 ? 0.687 -0.378 -11.273 1 44.12 7 ILE B C 1
ATOM 954 O O . ILE B 1 7 ? 1.647 -1.131 -11.102 1 44.12 7 ILE B O 1
ATOM 958 N N . SER B 1 8 ? -0.551 -0.927 -11.016 1 44.25 8 SER B N 1
ATOM 959 C CA . SER B 1 8 ? -0.79 -2.25 -11.586 1 44.25 8 SER B CA 1
ATOM 960 C C . SER B 1 8 ? -0.36 -2.312 -13.047 1 44.25 8 SER B C 1
ATOM 962 O O . SER B 1 8 ? -0.183 -1.277 -13.688 1 44.25 8 SER B O 1
ATOM 964 N N . ASN B 1 9 ? -0.079 -3.436 -13.422 1 45.44 9 ASN B N 1
ATOM 965 C CA . ASN B 1 9 ? 0.31 -3.914 -14.742 1 45.44 9 ASN B CA 1
ATOM 966 C C . ASN B 1 9 ? -0.47 -3.207 -15.844 1 45.44 9 ASN B C 1
ATOM 968 O O . ASN B 1 9 ? -0.123 -3.314 -17.016 1 45.44 9 ASN B O 1
ATOM 972 N N . SER B 1 10 ? -1.623 -2.521 -15.477 1 46.28 10 SER B N 1
ATOM 973 C CA . SER B 1 10 ? -2.477 -2.316 -16.641 1 46.28 10 SER B CA 1
ATOM 974 C C . SER B 1 10 ? -2.023 -1.108 -17.453 1 46.28 10 SER B C 1
ATOM 976 O O . SER B 1 10 ? -2.457 -0.922 -18.594 1 46.28 10 SER B O 1
ATOM 978 N N . TYR B 1 11 ? -1.153 -0.334 -16.859 1 52.19 11 TYR B N 1
ATOM 979 C CA . TYR B 1 11 ? -0.945 0.804 -17.75 1 52.19 11 TYR B CA 1
ATOM 980 C C . TYR B 1 11 ? 0.541 1.041 -18 1 52.19 11 TYR B C 1
ATOM 982 O O . TYR B 1 11 ? 1.114 2.004 -17.484 1 52.19 11 TYR B O 1
ATOM 990 N N . ASP B 1 12 ? 1.007 0.062 -18.766 1 58.91 12 ASP B N 1
ATOM 991 C CA . ASP B 1 12 ? 2.439 0.04 -19.047 1 58.91 12 ASP B CA 1
ATOM 992 C C . ASP B 1 12 ? 2.934 1.414 -19.484 1 58.91 12 ASP B C 1
ATOM 994 O O . ASP B 1 12 ? 3.998 1.866 -19.062 1 58.91 12 ASP B O 1
ATOM 998 N N . GLN B 1 13 ? 2.025 2.064 -20.25 1 62.25 13 GLN B N 1
ATOM 999 C CA . GLN B 1 13 ? 2.537 3.279 -20.875 1 62.25 13 GLN B CA 1
ATOM 1000 C C . GLN B 1 13 ? 2.701 4.398 -19.859 1 62.25 13 GLN B C 1
ATOM 1002 O O . GLN B 1 13 ? 3.574 5.258 -20 1 62.25 13 GLN B O 1
ATOM 1007 N N . PHE B 1 14 ? 2.051 4.336 -18.812 1 64 14 PHE B N 1
ATOM 1008 C CA . PHE B 1 14 ? 2.096 5.48 -17.922 1 64 14 PHE B CA 1
ATOM 1009 C C . PHE B 1 14 ? 2.73 5.094 -16.578 1 64 14 PHE B C 1
ATOM 1011 O O . PHE B 1 14 ? 2.84 5.922 -15.68 1 64 14 PHE B O 1
ATOM 1018 N N . ARG B 1 15 ? 3.359 3.951 -16.672 1 71.12 15 ARG B N 1
ATOM 1019 C CA . ARG B 1 15 ? 3.906 3.484 -15.398 1 71.12 15 ARG B CA 1
ATOM 1020 C C . ARG B 1 15 ? 5.09 4.34 -14.961 1 71.12 15 ARG B C 1
ATOM 1022 O O . ARG B 1 15 ? 5.164 4.77 -13.812 1 71.12 15 ARG B O 1
ATOM 1029 N N . PRO B 1 16 ? 5.902 4.711 -15.945 1 71.75 16 PRO B N 1
ATOM 1030 C CA . PRO B 1 16 ? 7.055 5.508 -15.523 1 71.75 16 PRO B CA 1
ATOM 1031 C C . PRO B 1 16 ? 6.648 6.84 -14.891 1 71.75 16 PRO B C 1
ATOM 1033 O O . PRO B 1 16 ? 7.355 7.352 -14.016 1 71.75 16 PRO B O 1
ATOM 1036 N N . LEU B 1 17 ? 5.602 7.301 -15.242 1 71.12 17 LEU B N 1
ATOM 1037 C CA . LEU B 1 17 ? 5.141 8.57 -14.688 1 71.12 17 LEU B CA 1
ATOM 1038 C C . LEU B 1 17 ? 4.66 8.391 -13.25 1 71.12 17 LEU B C 1
ATOM 1040 O O . LEU B 1 17 ? 4.777 9.312 -12.43 1 71.12 17 LEU B O 1
ATOM 1044 N N . SER B 1 18 ? 4.242 7.145 -13.023 1 72.94 18 SER B N 1
ATOM 1045 C CA . SER B 1 18 ? 3.678 6.875 -11.703 1 72.94 18 SER B CA 1
ATOM 1046 C C . SER B 1 18 ? 4.762 6.848 -10.633 1 72.94 18 SER B C 1
ATOM 1048 O O . SER B 1 18 ? 4.473 7.02 -9.445 1 72.94 18 SER B O 1
ATOM 1050 N N . TYR B 1 19 ? 5.98 6.719 -11.156 1 77.19 19 TYR B N 1
ATOM 1051 C CA . TYR B 1 19 ? 7.074 6.609 -10.195 1 77.19 19 TYR B CA 1
ATOM 1052 C C . TYR B 1 19 ? 7.5 7.988 -9.703 1 77.19 19 TYR B C 1
ATOM 1054 O O . TYR B 1 19 ? 8.047 8.117 -8.602 1 77.19 19 TYR B O 1
ATOM 1062 N N . PHE B 1 20 ? 7.164 8.883 -10.453 1 74.81 20 PHE B N 1
ATOM 1063 C CA . PHE B 1 20 ? 7.703 10.203 -10.148 1 74.81 20 PHE B CA 1
ATOM 1064 C C . PHE B 1 20 ? 7.121 10.734 -8.844 1 74.81 20 PHE B C 1
ATOM 1066 O O . PHE B 1 20 ? 5.906 10.883 -8.719 1 74.81 20 PHE B O 1
ATOM 1073 N N . GLY B 1 21 ? 8.109 10.844 -7.867 1 74.38 21 GLY B N 1
ATOM 1074 C CA . GLY B 1 21 ? 7.738 11.5 -6.625 1 74.38 21 GLY B CA 1
ATOM 1075 C C . GLY B 1 21 ? 6.949 10.602 -5.688 1 74.38 21 GLY B C 1
ATOM 1076 O O . GLY B 1 21 ? 6.312 11.078 -4.746 1 74.38 21 GLY B O 1
ATOM 1077 N N . ALA B 1 22 ? 6.895 9.336 -5.969 1 79.38 22 ALA B N 1
ATOM 1078 C CA . ALA B 1 22 ? 6.184 8.422 -5.082 1 79.38 22 ALA B CA 1
ATOM 1079 C C . ALA B 1 22 ? 6.891 8.305 -3.734 1 79.38 22 ALA B C 1
ATOM 1081 O O . ALA B 1 22 ? 8.117 8.18 -3.68 1 79.38 22 ALA B O 1
ATOM 1082 N N . ASP B 1 23 ? 6.07 8.359 -2.682 1 79.56 23 ASP B N 1
ATOM 1083 C CA . ASP B 1 23 ? 6.617 8.227 -1.337 1 79.56 23 ASP B CA 1
ATOM 1084 C C . ASP B 1 23 ? 6.645 6.758 -0.9 1 79.56 23 ASP B C 1
ATOM 1086 O O . ASP B 1 23 ? 7.355 6.398 0.039 1 79.56 23 ASP B O 1
ATOM 1090 N N . ILE B 1 24 ? 5.883 6.012 -1.592 1 85.12 24 ILE B N 1
ATOM 1091 C CA . ILE B 1 24 ? 5.773 4.594 -1.27 1 85.12 24 ILE B CA 1
ATOM 1092 C C . ILE B 1 24 ? 5.25 3.828 -2.482 1 85.12 24 ILE B C 1
ATOM 1094 O O . ILE B 1 24 ? 4.523 4.383 -3.311 1 85.12 24 ILE B O 1
ATOM 1098 N N . VAL B 1 25 ? 5.633 2.598 -2.637 1 84.69 25 VAL B N 1
ATOM 1099 C CA . VAL B 1 25 ? 5.148 1.729 -3.703 1 84.69 25 VAL B CA 1
ATOM 1100 C C . VAL B 1 25 ? 4.613 0.428 -3.105 1 84.69 25 VAL B C 1
ATOM 1102 O O . VAL B 1 25 ? 5.227 -0.146 -2.203 1 84.69 25 VAL B O 1
ATOM 1105 N N . CYS B 1 26 ? 3.463 -0.028 -3.605 1 87 26 CYS B N 1
ATOM 1106 C CA . CYS B 1 26 ? 2.934 -1.339 -3.25 1 87 26 CYS B CA 1
ATOM 1107 C C . CYS B 1 26 ? 3.139 -2.336 -4.383 1 87 26 CYS B C 1
ATOM 1109 O O . CYS B 1 26 ? 2.746 -2.078 -5.523 1 87 26 CYS B O 1
ATOM 1111 N N . ALA B 1 27 ? 3.793 -3.369 -4.117 1 87.25 27 ALA B N 1
ATOM 1112 C CA . ALA B 1 27 ? 3.916 -4.488 -5.047 1 87.25 27 ALA B CA 1
ATOM 1113 C C . ALA B 1 27 ? 3.037 -5.66 -4.617 1 87.25 27 ALA B C 1
ATOM 1115 O O . ALA B 1 27 ? 3.074 -6.078 -3.459 1 87.25 27 ALA B O 1
ATOM 1116 N N . CYS B 1 28 ? 2.289 -6.121 -5.574 1 88.56 28 CYS B N 1
ATOM 1117 C CA . CYS B 1 28 ? 1.315 -7.141 -5.195 1 88.56 28 CYS B CA 1
ATOM 1118 C C . CYS B 1 28 ? 1.508 -8.414 -6.016 1 88.56 28 CYS B C 1
ATOM 1120 O O . CYS B 1 28 ? 1.97 -8.352 -7.156 1 88.56 28 CYS B O 1
ATOM 1122 N N . PHE B 1 29 ? 1.13 -9.523 -5.441 1 88.88 29 PHE B N 1
ATOM 1123 C CA . PHE B 1 29 ? 1.018 -10.797 -6.141 1 88.88 29 PHE B CA 1
ATOM 1124 C C . PHE B 1 29 ? -0.181 -11.594 -5.633 1 88.88 29 PHE B C 1
ATOM 1126 O O . PHE B 1 29 ? -0.74 -11.273 -4.582 1 88.88 29 PHE B O 1
ATOM 1133 N N . ASN B 1 30 ? -0.565 -12.547 -6.469 1 89.12 30 ASN B N 1
ATOM 1134 C CA . ASN B 1 30 ? -1.629 -13.477 -6.113 1 89.12 30 ASN B CA 1
ATOM 1135 C C . ASN B 1 30 ? -1.068 -14.773 -5.539 1 89.12 30 ASN B C 1
ATOM 1137 O O . ASN B 1 30 ? -0.204 -15.406 -6.148 1 89.12 30 ASN B O 1
ATOM 1141 N N . VAL B 1 31 ? -1.605 -15.156 -4.375 1 93.62 31 VAL B N 1
ATOM 1142 C CA . VAL B 1 31 ? -1.021 -16.281 -3.658 1 93.62 31 VAL B CA 1
ATOM 1143 C C . VAL B 1 31 ? -1.222 -17.562 -4.465 1 93.62 31 VAL B C 1
ATOM 1145 O O . VAL B 1 31 ? -0.55 -18.578 -4.219 1 93.62 31 VAL B O 1
ATOM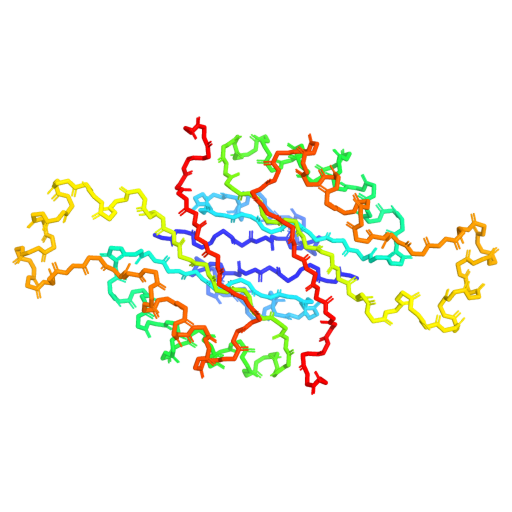 1148 N N . THR B 1 32 ? -2.166 -17.609 -5.441 1 91.94 32 THR B N 1
ATOM 1149 C CA . THR B 1 32 ? -2.422 -18.797 -6.23 1 91.94 32 THR B CA 1
ATOM 1150 C C . THR B 1 32 ? -1.713 -18.719 -7.578 1 91.94 32 THR B C 1
ATOM 1152 O O . THR B 1 32 ? -1.866 -19.609 -8.422 1 91.94 32 THR B O 1
ATOM 1155 N N . ASN B 1 33 ? -0.967 -17.641 -7.832 1 89.75 33 ASN B N 1
ATOM 1156 C CA . ASN B 1 33 ? -0.29 -17.422 -9.109 1 89.75 33 ASN B CA 1
ATOM 1157 C C . ASN B 1 33 ? 1.222 -17.328 -8.93 1 89.75 33 ASN B C 1
ATOM 1159 O O . ASN B 1 33 ? 1.746 -16.25 -8.625 1 89.75 33 ASN B O 1
ATOM 1163 N N . HIS B 1 34 ? 1.858 -18.422 -9.102 1 91.5 34 HIS B N 1
ATOM 1164 C CA . HIS B 1 34 ? 3.297 -18.516 -8.875 1 91.5 34 HIS B CA 1
ATOM 1165 C C . HIS B 1 34 ? 4.062 -17.578 -9.805 1 91.5 34 HIS B C 1
ATOM 1167 O O . HIS B 1 34 ? 5.105 -17.047 -9.43 1 91.5 34 HIS B O 1
ATOM 1173 N N . LYS B 1 35 ? 3.518 -17.328 -11 1 89 35 LYS B N 1
ATOM 1174 C CA . LYS B 1 35 ? 4.16 -16.406 -11.922 1 89 35 LYS B CA 1
ATOM 1175 C C . LYS B 1 35 ? 4.145 -14.977 -11.383 1 89 35 LYS B C 1
ATOM 1177 O O . LYS B 1 35 ? 5.137 -14.258 -11.484 1 89 35 LYS B O 1
ATOM 1182 N N . SER B 1 36 ? 3.041 -14.578 -10.797 1 88.19 36 SER B N 1
ATOM 1183 C CA . SER B 1 36 ? 2.943 -13.242 -10.211 1 88.19 36 SER B CA 1
ATOM 1184 C C . SER B 1 36 ? 3.91 -13.078 -9.039 1 88.19 36 SER B C 1
ATOM 1186 O O . SER B 1 36 ? 4.52 -12.023 -8.875 1 88.19 36 SER B O 1
ATOM 1188 N N . TYR B 1 37 ? 4.035 -14.172 -8.328 1 90.62 37 TYR B N 1
ATOM 1189 C CA . TYR B 1 37 ? 4.969 -14.211 -7.207 1 90.62 37 TYR B CA 1
ATOM 1190 C C . TYR B 1 37 ? 6.406 -14.062 -7.688 1 90.62 37 TYR B C 1
ATOM 1192 O O . TYR B 1 37 ? 7.141 -13.195 -7.207 1 90.62 37 TYR B O 1
ATOM 1200 N N . LEU B 1 38 ? 6.742 -14.805 -8.609 1 93.06 38 LEU B N 1
ATOM 1201 C CA . LEU B 1 38 ? 8.102 -14.797 -9.133 1 93.06 38 LEU B CA 1
ATOM 1202 C C . LEU B 1 38 ? 8.414 -13.469 -9.812 1 93.06 38 LEU B C 1
ATOM 1204 O O . LEU B 1 38 ? 9.555 -13 -9.781 1 93.06 38 LEU B O 1
ATOM 1208 N N . SER B 1 39 ? 7.422 -12.781 -10.359 1 90.25 39 SER B N 1
ATOM 1209 C CA . SER B 1 39 ? 7.621 -11.531 -11.078 1 90.25 39 SER B CA 1
ATOM 1210 C C . SER B 1 39 ? 8 -10.398 -10.133 1 90.25 39 SER B C 1
ATOM 1212 O O . SER B 1 39 ? 8.539 -9.375 -10.555 1 90.25 39 SER B O 1
ATOM 1214 N N . ILE B 1 40 ? 7.719 -10.586 -8.875 1 90.69 40 ILE B N 1
ATOM 1215 C CA . ILE B 1 40 ? 8.102 -9.578 -7.898 1 90.69 40 ILE B CA 1
ATOM 1216 C C . ILE B 1 40 ? 9.617 -9.391 -7.918 1 90.69 40 ILE B C 1
ATOM 1218 O O . ILE B 1 40 ? 10.109 -8.266 -7.984 1 90.69 40 ILE B O 1
ATOM 1222 N N . ILE B 1 41 ? 10.375 -10.469 -7.863 1 91.38 41 ILE B N 1
ATOM 1223 C CA . ILE B 1 41 ? 11.828 -10.414 -7.801 1 91.38 41 ILE B CA 1
ATOM 1224 C C . ILE B 1 41 ? 12.398 -10.125 -9.188 1 91.38 41 ILE B C 1
ATOM 1226 O O . ILE B 1 41 ? 13.281 -9.273 -9.336 1 91.38 41 ILE B O 1
ATOM 1230 N N . HIS B 1 42 ? 11.82 -10.734 -10.148 1 92.75 42 HIS B N 1
ATOM 1231 C CA . HIS B 1 42 ? 12.453 -10.734 -11.461 1 92.75 42 HIS B CA 1
ATOM 1232 C C . HIS B 1 42 ? 12.125 -9.461 -12.234 1 92.75 42 HIS B C 1
ATOM 1234 O O . HIS B 1 42 ? 12.844 -9.094 -13.164 1 92.75 42 HIS B O 1
ATOM 1240 N N . LYS B 1 43 ? 11.062 -8.828 -11.812 1 89.69 43 LYS B N 1
ATOM 1241 C CA . LYS B 1 43 ? 10.617 -7.715 -12.641 1 89.69 43 LYS B CA 1
ATOM 1242 C C . LYS B 1 43 ? 10.312 -6.48 -11.797 1 89.69 43 LYS B C 1
ATOM 1244 O O . LYS B 1 43 ? 10.945 -5.438 -11.961 1 89.69 43 LYS B O 1
ATOM 1249 N N . TRP B 1 44 ? 9.438 -6.594 -10.789 1 87.44 44 TRP B N 1
ATOM 1250 C CA . TRP B 1 44 ? 8.812 -5.422 -10.18 1 87.44 44 TRP B CA 1
ATOM 1251 C C . TRP B 1 44 ? 9.773 -4.723 -9.227 1 87.44 44 TRP B C 1
ATOM 1253 O O . TRP B 1 44 ? 9.914 -3.5 -9.266 1 87.44 44 TRP B O 1
ATOM 1263 N N . ILE B 1 45 ? 10.5 -5.516 -8.477 1 90.75 45 ILE B N 1
ATOM 1264 C CA . ILE B 1 45 ? 11.453 -4.906 -7.555 1 90.75 45 ILE B CA 1
ATOM 1265 C C . ILE B 1 45 ? 12.547 -4.188 -8.336 1 90.75 45 ILE B C 1
ATOM 1267 O O . ILE B 1 45 ? 12.922 -3.061 -8.008 1 90.75 45 ILE B O 1
ATOM 1271 N N . GLN B 1 46 ? 13 -4.801 -9.312 1 91.38 46 GLN B N 1
ATOM 1272 C CA . GLN B 1 46 ? 14.055 -4.211 -10.133 1 91.38 46 GLN B CA 1
ATOM 1273 C C . GLN B 1 46 ? 13.586 -2.918 -10.789 1 91.38 46 GLN B C 1
ATOM 1275 O O . GLN B 1 46 ? 14.289 -1.91 -10.766 1 91.38 46 GLN B O 1
ATOM 1280 N N . GLU B 1 47 ? 12.461 -2.914 -11.391 1 87.06 47 GLU B N 1
ATOM 1281 C CA . GLU B 1 47 ? 11.914 -1.726 -12.039 1 87.06 47 GLU B CA 1
ATOM 1282 C C . GLU B 1 47 ? 11.719 -0.589 -11.039 1 87.06 47 GLU B C 1
ATOM 1284 O O . GLU B 1 47 ? 12.109 0.551 -11.305 1 87.06 47 GLU B O 1
ATOM 1289 N N . ILE B 1 48 ? 11.156 -0.892 -9.875 1 86.56 48 ILE B N 1
ATOM 1290 C CA . ILE B 1 48 ? 10.891 0.113 -8.852 1 86.56 48 ILE B CA 1
ATOM 1291 C C . ILE B 1 48 ? 12.203 0.74 -8.391 1 86.56 48 ILE B C 1
ATOM 1293 O O . ILE B 1 48 ? 12.328 1.966 -8.344 1 86.56 48 ILE B O 1
ATOM 1297 N N . ARG B 1 49 ? 13.18 -0.107 -8.18 1 91 49 ARG B N 1
ATOM 1298 C CA . ARG B 1 49 ? 14.453 0.369 -7.656 1 91 49 ARG B CA 1
ATOM 1299 C C . ARG B 1 49 ? 15.211 1.172 -8.703 1 91 49 ARG B C 1
ATOM 1301 O O . ARG B 1 49 ? 15.961 2.09 -8.367 1 91 49 ARG B O 1
ATOM 1308 N N . GLN B 1 50 ? 14.977 0.81 -9.961 1 91 50 GLN B N 1
ATOM 1309 C CA . GLN B 1 50 ? 15.586 1.579 -11.039 1 91 50 GLN B CA 1
ATOM 1310 C C . GLN B 1 50 ? 15.047 3.008 -11.07 1 91 50 GLN B C 1
ATOM 1312 O O . GLN B 1 50 ? 15.797 3.951 -11.328 1 91 50 GLN B O 1
ATOM 1317 N N . HIS B 1 51 ? 13.805 3.184 -10.844 1 84.88 51 HIS B N 1
ATOM 1318 C CA . HIS B 1 51 ? 13.164 4.492 -10.922 1 84.88 51 HIS B CA 1
ATOM 1319 C C . HIS B 1 51 ? 13.227 5.215 -9.578 1 84.88 51 HIS B C 1
ATOM 1321 O O . HIS B 1 51 ? 13.359 6.438 -9.531 1 84.88 51 HIS B O 1
ATOM 1327 N N . LEU B 1 52 ? 13.078 4.406 -8.508 1 85.31 52 LEU B N 1
ATOM 1328 C CA . LEU B 1 52 ? 13.086 4.914 -7.137 1 85.31 52 LEU B CA 1
ATOM 1329 C C . LEU B 1 52 ? 13.969 4.055 -6.246 1 85.31 52 LEU B C 1
ATOM 1331 O O . LEU B 1 52 ? 13.484 3.145 -5.57 1 85.31 52 LEU B O 1
ATOM 1335 N N . PRO B 1 53 ? 15.219 4.305 -6.176 1 91.31 53 PRO B N 1
ATOM 1336 C CA . PRO B 1 53 ? 16.203 3.416 -5.562 1 91.31 53 PRO B CA 1
ATOM 1337 C C . PRO B 1 53 ? 15.938 3.17 -4.078 1 91.31 53 PRO B C 1
ATOM 1339 O O . PRO B 1 53 ? 16.281 2.109 -3.551 1 91.31 53 PRO B O 1
ATOM 1342 N N . THR B 1 54 ? 15.258 4.18 -3.396 1 90.38 54 THR B N 1
ATOM 1343 C CA . THR B 1 54 ? 15.18 4.051 -1.945 1 90.38 54 THR B CA 1
ATOM 1344 C C . THR B 1 54 ? 13.727 4.082 -1.477 1 90.38 54 THR B C 1
ATOM 1346 O O . THR B 1 54 ? 13.461 4.191 -0.279 1 90.38 54 THR B O 1
ATOM 1349 N N . VAL B 1 55 ? 12.844 4.055 -2.381 1 88.25 55 VAL B N 1
ATOM 1350 C CA . VAL B 1 55 ? 11.445 4.195 -1.998 1 88.25 55 VAL B CA 1
ATOM 1351 C C . VAL B 1 55 ? 11.023 3.006 -1.135 1 88.25 55 VAL B C 1
ATOM 1353 O O . VAL B 1 55 ? 11.406 1.866 -1.409 1 88.25 55 VAL B O 1
ATOM 1356 N N . PRO B 1 56 ? 10.305 3.246 -0.031 1 90.94 56 PRO B N 1
ATOM 1357 C CA . PRO B 1 56 ? 9.727 2.111 0.693 1 90.94 56 PRO B CA 1
ATOM 1358 C C . PRO B 1 56 ? 8.742 1.305 -0.158 1 90.94 56 PRO B C 1
ATOM 1360 O O . PRO B 1 56 ? 7.957 1.881 -0.913 1 90.94 56 PRO B O 1
ATOM 1363 N N . ILE B 1 57 ? 8.82 0.005 -0.062 1 90.06 57 ILE B N 1
ATOM 1364 C CA . ILE B 1 57 ? 7.934 -0.892 -0.794 1 90.06 57 ILE B CA 1
ATOM 1365 C C . ILE B 1 57 ? 7.133 -1.742 0.191 1 90.06 57 ILE B C 1
ATOM 1367 O O . ILE B 1 57 ? 7.695 -2.307 1.132 1 90.06 57 ILE B O 1
ATOM 1371 N N . ILE B 1 58 ? 5.863 -1.751 0.046 1 91.31 58 ILE B N 1
ATOM 1372 C CA . ILE B 1 58 ? 5 -2.699 0.744 1 91.31 58 ILE B CA 1
ATOM 1373 C C . ILE B 1 58 ? 4.688 -3.881 -0.171 1 91.31 58 ILE B C 1
ATOM 1375 O O . ILE B 1 58 ? 4.164 -3.699 -1.273 1 91.31 58 ILE B O 1
ATOM 1379 N N . LEU B 1 59 ? 5.062 -5.07 0.223 1 92.31 59 LEU B N 1
ATOM 1380 C CA . LEU B 1 59 ? 4.695 -6.273 -0.513 1 92.31 59 LEU B CA 1
ATOM 1381 C C . LEU B 1 59 ? 3.338 -6.797 -0.057 1 92.31 59 LEU B C 1
ATOM 1383 O O . LEU B 1 59 ? 3.113 -6.992 1.14 1 92.31 59 LEU B O 1
ATOM 1387 N N . VAL B 1 60 ? 2.475 -6.992 -0.998 1 91.88 60 VAL B N 1
ATOM 1388 C CA . VAL B 1 60 ? 1.107 -7.383 -0.668 1 91.88 60 VAL B CA 1
ATOM 1389 C C . VAL B 1 60 ? 0.769 -8.703 -1.351 1 91.88 60 VAL B C 1
ATOM 1391 O O . VAL B 1 60 ? 0.884 -8.828 -2.572 1 91.88 60 VAL B O 1
ATOM 1394 N N . ALA B 1 61 ? 0.418 -9.656 -0.575 1 92.94 61 ALA B N 1
ATOM 1395 C CA . ALA B 1 61 ? -0.164 -10.883 -1.107 1 92.94 61 ALA B CA 1
ATOM 1396 C C . ALA B 1 61 ? -1.687 -10.797 -1.15 1 92.94 61 ALA B C 1
ATOM 1398 O O . ALA B 1 61 ? -2.324 -10.477 -0.146 1 92.94 61 ALA B O 1
ATOM 1399 N N . CYS B 1 62 ? -2.229 -11.125 -2.266 1 89.56 62 CYS B N 1
ATOM 1400 C CA . CYS B 1 62 ? -3.666 -10.984 -2.461 1 89.56 62 CYS B CA 1
ATOM 1401 C C . CYS B 1 62 ? -4.34 -12.352 -2.574 1 89.56 62 CYS B C 1
ATOM 1403 O O . CYS B 1 62 ? -3.691 -13.336 -2.924 1 89.56 62 CYS B O 1
ATOM 1405 N N . LYS B 1 63 ? -5.656 -12.43 -2.252 1 90.56 63 LYS B N 1
ATOM 1406 C CA . LYS B 1 63 ? -6.551 -13.578 -2.379 1 90.56 63 LYS B CA 1
ATOM 1407 C C . LYS B 1 63 ? -6.129 -14.711 -1.447 1 90.56 63 LYS B C 1
ATOM 1409 O O . LYS B 1 63 ? -6.098 -15.875 -1.852 1 90.56 63 LYS B O 1
ATOM 1414 N N . VAL B 1 64 ? -5.805 -14.352 -0.236 1 95 64 VAL B N 1
ATOM 1415 C CA . VAL B 1 64 ? -5.266 -15.344 0.685 1 95 64 VAL B CA 1
ATOM 1416 C C . VAL B 1 64 ? -6.371 -16.312 1.097 1 95 64 VAL B C 1
ATOM 1418 O O . VAL B 1 64 ? -6.09 -17.406 1.611 1 95 64 VAL B O 1
ATOM 1421 N N . ASP B 1 65 ? -7.625 -15.93 0.873 1 93.5 65 ASP B N 1
ATOM 1422 C CA . ASP B 1 65 ? -8.758 -16.812 1.137 1 93.5 65 ASP B CA 1
ATOM 1423 C C . ASP B 1 65 ? -8.695 -18.062 0.256 1 93.5 65 ASP B C 1
ATOM 1425 O O . ASP B 1 65 ? -9.281 -19.094 0.593 1 93.5 65 ASP B O 1
ATOM 1429 N N . LEU B 1 66 ? -7.984 -18 -0.774 1 93.06 66 LEU B N 1
ATOM 1430 C CA . LEU B 1 66 ? -7.941 -19.109 -1.736 1 93.06 66 LEU B CA 1
ATOM 1431 C C . LEU B 1 66 ? -6.93 -20.156 -1.309 1 93.06 66 LEU B C 1
ATOM 1433 O O . LEU B 1 66 ? -6.883 -21.25 -1.884 1 93.06 66 LEU B O 1
ATOM 1437 N N . ARG B 1 67 ? -6.129 -19.875 -0.302 1 95.06 67 ARG B N 1
ATOM 1438 C CA . ARG B 1 67 ? -5.172 -20.859 0.182 1 95.06 67 ARG B CA 1
ATOM 1439 C C . ARG B 1 67 ? -5.887 -22.141 0.624 1 95.06 67 ARG B C 1
ATOM 1441 O O . ARG B 1 67 ? -5.309 -23.219 0.579 1 95.06 67 ARG B O 1
ATOM 1448 N N . GLN B 1 68 ? -7.184 -22 0.973 1 94.25 68 GLN B N 1
ATOM 1449 C CA . GLN B 1 68 ? -7.914 -23.141 1.493 1 94.25 68 GLN B CA 1
ATOM 1450 C C . GLN B 1 68 ? -9.078 -23.516 0.578 1 94.25 68 GLN B C 1
ATOM 1452 O O . GLN B 1 68 ? -9.922 -24.344 0.939 1 94.25 68 GLN B O 1
ATOM 1457 N N . ASN B 1 69 ? -9.133 -22.891 -0.527 1 93.81 69 ASN B N 1
ATOM 1458 C CA . ASN B 1 69 ? -10.211 -23.172 -1.469 1 93.81 69 ASN B CA 1
ATOM 1459 C C . ASN B 1 69 ? -9.953 -24.469 -2.238 1 93.81 69 ASN B C 1
ATOM 1461 O O . ASN B 1 69 ? -8.984 -24.562 -2.994 1 93.81 69 ASN B O 1
ATOM 1465 N N . MET B 1 70 ? -10.789 -25.438 -2 1 93.19 70 MET B N 1
ATOM 1466 C CA . MET B 1 70 ? -10.57 -26.781 -2.51 1 93.19 70 MET B CA 1
ATOM 1467 C C . MET B 1 70 ? -10.516 -26.797 -4.031 1 93.19 70 MET B C 1
ATOM 1469 O O . MET B 1 70 ? -9.719 -27.516 -4.629 1 93.19 70 MET B O 1
ATOM 1473 N N . LYS B 1 71 ? -11.391 -26.109 -4.629 1 93.12 71 LYS B N 1
ATOM 1474 C CA . LYS B 1 71 ? -11.383 -26.031 -6.09 1 93.12 71 LYS B CA 1
ATOM 1475 C C . LYS B 1 71 ? -10.055 -25.5 -6.605 1 93.12 71 LYS B C 1
ATOM 1477 O O . LYS B 1 71 ? -9.484 -26.047 -7.551 1 93.12 71 LYS B O 1
ATOM 1482 N N . VAL B 1 72 ? -9.586 -24.422 -5.949 1 90.56 72 VAL B N 1
ATOM 1483 C CA . VAL B 1 72 ? -8.32 -23.797 -6.344 1 90.56 72 VAL B CA 1
ATOM 1484 C C . VAL B 1 72 ? -7.168 -24.766 -6.086 1 90.56 72 VAL B C 1
ATOM 1486 O O . VAL B 1 72 ? -6.27 -24.906 -6.918 1 90.56 72 VAL B O 1
ATOM 1489 N N . LEU B 1 73 ? -7.172 -25.484 -4.984 1 92 73 LEU B N 1
ATOM 1490 C CA . LEU B 1 73 ? -6.137 -26.453 -4.645 1 92 73 LEU B CA 1
ATOM 1491 C C . LEU B 1 73 ? -6.078 -27.578 -5.676 1 92 73 LEU B C 1
ATOM 1493 O O . LEU B 1 73 ? -4.992 -28 -6.082 1 92 73 LEU B O 1
ATOM 1497 N N . TYR B 1 74 ? -7.242 -28.016 -6.125 1 91.19 74 TYR B N 1
ATOM 1498 C CA . TYR B 1 74 ? -7.316 -29.062 -7.141 1 91.19 74 TYR B CA 1
ATOM 1499 C C . TYR B 1 74 ? -6.746 -28.578 -8.469 1 91.19 74 TYR B C 1
ATOM 1501 O O . TYR B 1 74 ? -5.988 -29.297 -9.125 1 91.19 74 TYR B O 1
ATOM 1509 N N . GLU B 1 75 ? -7.113 -27.328 -8.789 1 89.62 75 GLU B N 1
ATOM 1510 C CA . GLU B 1 75 ? -6.625 -26.75 -10.039 1 89.62 75 GLU B CA 1
ATOM 1511 C C . GLU B 1 75 ? -5.105 -26.594 -10.023 1 89.62 75 GLU B C 1
ATOM 1513 O O . GLU B 1 75 ? -4.438 -26.875 -11.023 1 89.62 75 GLU B O 1
ATOM 1518 N N . LEU B 1 76 ? -4.562 -26.141 -8.914 1 88.56 76 LEU B N 1
ATOM 1519 C CA . LEU B 1 76 ? -3.119 -26 -8.781 1 88.56 76 LEU B CA 1
ATOM 1520 C C . LEU B 1 76 ? -2.418 -27.344 -8.852 1 88.56 76 LEU B C 1
ATOM 1522 O O . LEU B 1 76 ? -1.367 -27.469 -9.492 1 88.56 76 LEU B O 1
ATOM 1526 N N . LYS B 1 77 ? -2.963 -28.312 -8.234 1 84.75 77 LYS B N 1
ATOM 1527 C CA . LYS B 1 77 ? -2.404 -29.672 -8.281 1 84.75 77 LYS B CA 1
ATOM 1528 C C . LYS B 1 77 ? -2.365 -30.203 -9.711 1 84.75 77 LYS B C 1
ATOM 1530 O O . LYS B 1 77 ? -1.377 -30.812 -10.125 1 84.75 77 LYS B O 1
ATOM 1535 N N . TYR B 1 78 ? -3.395 -29.953 -10.406 1 84.5 78 TYR B N 1
ATOM 1536 C CA . TYR B 1 78 ? -3.479 -30.406 -11.789 1 84.5 78 TYR B CA 1
ATOM 1537 C C . TYR B 1 78 ? -2.383 -29.766 -12.641 1 84.5 78 TYR B C 1
ATOM 1539 O O . TYR B 1 78 ? -1.903 -30.375 -13.602 1 84.5 78 TYR B O 1
ATOM 1547 N N . GLN B 1 79 ? -1.974 -28.562 -12.258 1 81.56 79 GLN B N 1
ATOM 1548 C CA . GLN B 1 79 ? -0.947 -27.812 -12.984 1 81.56 79 GLN B CA 1
ATOM 1549 C C . GLN B 1 79 ? 0.443 -28.125 -12.43 1 81.56 79 GLN B C 1
ATOM 1551 O O . GLN B 1 79 ? 1.423 -27.484 -12.82 1 81.56 79 GLN B O 1
ATOM 1556 N N . GLU B 1 80 ? 0.468 -29.031 -11.609 1 78.38 80 GLU B N 1
ATOM 1557 C CA . GLU B 1 80 ? 1.705 -29.469 -10.969 1 78.38 80 GLU B CA 1
ATOM 1558 C C . GLU B 1 80 ? 2.297 -28.344 -10.109 1 78.38 80 GLU B C 1
ATOM 1560 O O . GLU B 1 80 ? 3.52 -28.203 -10.023 1 78.38 80 GLU B O 1
ATOM 1565 N N . LEU B 1 81 ? 1.418 -27.438 -9.953 1 64.94 81 LEU B N 1
ATOM 1566 C CA . LEU B 1 81 ? 1.768 -26.453 -8.945 1 64.94 81 LEU B CA 1
ATOM 1567 C C . LEU B 1 81 ? 1.233 -26.859 -7.574 1 64.94 81 LEU B C 1
ATOM 1569 O O . LEU B 1 81 ? 0.085 -27.281 -7.453 1 64.94 81 LEU B O 1
ATOM 1573 N N . CYS B 1 82 ? 2.123 -27.188 -6.684 1 71 82 CYS B N 1
ATOM 1574 C CA . CYS B 1 82 ? 1.74 -27.922 -5.484 1 71 82 CYS B CA 1
ATOM 1575 C C . CYS B 1 82 ? 0.848 -27.062 -4.586 1 71 82 CYS B C 1
ATOM 1577 O O . CYS B 1 82 ? -0.181 -27.547 -4.098 1 71 82 CYS B O 1
ATOM 1579 N N . ALA B 1 83 ? 1.161 -25.906 -4.203 1 90.69 83 ALA B N 1
ATOM 1580 C CA . ALA B 1 83 ? 0.4 -25.25 -3.148 1 90.69 83 ALA B CA 1
ATOM 1581 C C . ALA B 1 83 ? 0.459 -23.734 -3.307 1 90.69 83 ALA B C 1
ATOM 1583 O O . ALA B 1 83 ? 1.395 -23.188 -3.91 1 90.69 83 ALA B O 1
ATOM 1584 N N . PRO B 1 84 ? -0.609 -23.031 -2.969 1 95.56 84 PRO B N 1
ATOM 1585 C CA . PRO B 1 84 ? -0.509 -21.578 -2.928 1 95.56 84 PRO B CA 1
ATOM 1586 C C . PRO B 1 84 ? 0.72 -21.078 -2.164 1 95.56 84 PRO B C 1
ATOM 1588 O O . PRO B 1 84 ? 1.258 -21.812 -1.325 1 95.56 84 PRO B O 1
ATOM 1591 N N . ILE B 1 85 ? 1.187 -19.875 -2.514 1 95.81 85 ILE B N 1
ATOM 1592 C CA . ILE B 1 85 ? 2.297 -19.25 -1.796 1 95.81 85 ILE B CA 1
ATOM 1593 C C . ILE B 1 85 ? 1.912 -19.047 -0.334 1 95.81 85 ILE B C 1
ATOM 1595 O O . ILE B 1 85 ? 0.863 -18.469 -0.04 1 95.81 85 ILE B O 1
ATOM 1599 N N . THR B 1 86 ? 2.711 -19.531 0.519 1 97.19 86 THR B N 1
ATOM 1600 C CA . THR B 1 86 ? 2.426 -19.438 1.945 1 97.19 86 THR B CA 1
ATOM 1601 C C . THR B 1 86 ? 2.826 -18.062 2.48 1 97.19 86 THR B C 1
ATOM 1603 O O . THR B 1 86 ? 3.518 -17.297 1.8 1 97.19 86 THR B O 1
ATOM 1606 N N . ARG B 1 87 ? 2.352 -17.781 3.727 1 98.19 87 ARG B N 1
ATOM 1607 C CA . ARG B 1 87 ? 2.758 -16.547 4.395 1 98.19 87 ARG B CA 1
ATOM 1608 C C . ARG B 1 87 ? 4.27 -16.5 4.594 1 98.19 87 ARG B C 1
ATOM 1610 O O . ARG B 1 87 ? 4.895 -15.469 4.398 1 98.19 87 ARG B O 1
ATOM 1617 N N . GLU B 1 88 ? 4.773 -17.594 4.945 1 98.38 88 GLU B N 1
ATOM 1618 C CA . GLU B 1 88 ? 6.207 -17.688 5.203 1 98.38 88 GLU B CA 1
ATOM 1619 C C . GLU B 1 88 ? 7.016 -17.328 3.961 1 98.38 88 GLU B C 1
ATOM 1621 O O . GLU B 1 88 ? 7.984 -16.578 4.039 1 98.38 88 GLU B O 1
ATOM 1626 N N . LEU B 1 89 ? 6.637 -17.844 2.844 1 97.62 89 LEU B N 1
ATOM 1627 C CA . LEU B 1 89 ? 7.332 -17.547 1.595 1 97.62 89 LEU B CA 1
ATOM 1628 C C . LEU B 1 89 ? 7.207 -16.078 1.234 1 97.62 89 LEU B C 1
ATOM 1630 O O . LEU B 1 89 ? 8.172 -15.461 0.76 1 97.62 89 LEU B O 1
ATOM 1634 N N . GLY B 1 90 ? 6.016 -15.461 1.419 1 98 90 GLY B N 1
ATOM 1635 C CA . GLY B 1 90 ? 5.828 -14.039 1.187 1 98 90 GLY B CA 1
ATOM 1636 C C . GLY B 1 90 ? 6.711 -13.164 2.062 1 98 90 GLY B C 1
ATOM 1637 O O . GLY B 1 90 ? 7.32 -12.211 1.584 1 98 90 GLY B O 1
ATOM 1638 N N . GLU B 1 91 ? 6.742 -13.562 3.389 1 98.44 91 GLU B N 1
ATOM 1639 C CA . GLU B 1 91 ? 7.574 -12.828 4.336 1 98.44 91 GLU B CA 1
ATOM 1640 C C . GLU B 1 91 ? 9.055 -12.945 3.975 1 98.44 91 GLU B C 1
ATOM 1642 O O . GLU B 1 91 ? 9.797 -11.961 4.059 1 98.44 91 GLU B O 1
ATOM 1647 N N . GLU B 1 92 ? 9.438 -14.094 3.568 1 98.38 92 GLU B N 1
ATOM 1648 C CA . GLU B 1 92 ? 10.812 -14.297 3.143 1 98.38 92 GLU B CA 1
ATOM 1649 C C . GLU B 1 92 ? 11.141 -13.461 1.912 1 98.38 92 GLU B C 1
ATOM 1651 O O . GLU B 1 92 ? 12.219 -12.859 1.829 1 98.38 92 GLU B O 1
ATOM 1656 N N . LEU B 1 93 ? 10.273 -13.438 0.97 1 97.62 93 LEU B N 1
ATOM 1657 C CA . LEU B 1 93 ? 10.453 -12.633 -0.23 1 97.62 93 LEU B CA 1
ATOM 1658 C C . LEU B 1 93 ? 10.617 -11.156 0.128 1 97.62 93 LEU B C 1
ATOM 1660 O O . LEU B 1 93 ? 11.508 -10.484 -0.396 1 97.62 93 LEU B O 1
ATOM 1664 N N . ALA B 1 94 ? 9.766 -10.664 1.01 1 97.38 94 ALA B N 1
ATOM 1665 C CA . ALA B 1 94 ? 9.844 -9.266 1.436 1 97.38 94 ALA B CA 1
ATOM 1666 C C . ALA B 1 94 ? 11.203 -8.961 2.064 1 97.38 94 ALA B C 1
ATOM 1668 O O . ALA B 1 94 ? 11.812 -7.938 1.758 1 97.38 94 ALA B O 1
ATOM 1669 N N . LYS B 1 95 ? 11.617 -9.867 2.916 1 97.75 95 LYS B N 1
ATOM 1670 C CA . LYS B 1 95 ? 12.906 -9.703 3.59 1 97.75 95 LYS B CA 1
ATOM 1671 C C . LYS B 1 95 ? 14.055 -9.703 2.588 1 97.75 95 LYS B C 1
ATOM 1673 O O . LYS B 1 95 ? 14.914 -8.82 2.617 1 97.75 95 LYS B O 1
ATOM 1678 N N . HIS B 1 96 ? 14.016 -10.578 1.702 1 97 96 HIS B N 1
ATOM 1679 C CA . HIS B 1 96 ? 15.094 -10.766 0.741 1 97 96 HIS B CA 1
ATOM 1680 C C . HIS B 1 96 ? 15.164 -9.594 -0.241 1 97 96 HIS B C 1
ATOM 1682 O O . HIS B 1 96 ? 16.25 -9.234 -0.708 1 97 96 HIS B O 1
ATOM 1688 N N . THR B 1 97 ? 14.07 -8.969 -0.54 1 95.75 97 THR B N 1
ATOM 1689 C CA . THR B 1 97 ? 14.016 -7.918 -1.545 1 95.75 97 THR B CA 1
ATOM 1690 C C . THR B 1 97 ? 14.086 -6.539 -0.889 1 95.75 97 THR B C 1
ATOM 1692 O O . THR B 1 97 ? 14.055 -5.516 -1.575 1 95.75 97 THR B O 1
ATOM 1695 N N . GLY B 1 98 ? 14.086 -6.488 0.412 1 95.44 98 GLY B N 1
ATOM 1696 C CA . GLY B 1 98 ? 14.211 -5.227 1.125 1 95.44 98 GLY B CA 1
ATOM 1697 C C . GLY B 1 98 ? 12.914 -4.441 1.186 1 95.44 98 GLY B C 1
ATOM 1698 O O . GLY B 1 98 ? 12.93 -3.211 1.263 1 95.44 98 GLY B O 1
ATOM 1699 N N . CYS B 1 99 ? 11.844 -5.156 1.084 1 94.25 99 CYS B N 1
ATOM 1700 C CA . CYS B 1 99 ? 10.562 -4.492 1.283 1 94.25 99 CYS B CA 1
ATOM 1701 C C . CYS B 1 99 ? 10.391 -4.062 2.734 1 94.25 99 CYS B C 1
ATOM 1703 O O . CYS B 1 99 ? 10.891 -4.727 3.646 1 94.25 99 CYS B O 1
ATOM 1705 N N . MET B 1 100 ? 9.633 -2.957 2.83 1 93.69 100 MET B N 1
ATOM 1706 C CA . MET B 1 100 ? 9.43 -2.355 4.145 1 93.69 100 MET B CA 1
ATOM 1707 C C . MET B 1 100 ? 8.578 -3.264 5.027 1 93.69 100 MET B C 1
ATOM 1709 O O . MET B 1 100 ? 8.828 -3.373 6.23 1 93.69 100 MET B O 1
ATOM 1713 N N . THR B 1 101 ? 7.598 -3.855 4.438 1 95.12 101 THR B N 1
ATOM 1714 C CA . THR B 1 101 ? 6.691 -4.723 5.18 1 95.12 101 THR B CA 1
ATOM 1715 C C . THR B 1 101 ? 5.93 -5.645 4.23 1 95.12 101 THR B C 1
ATOM 1717 O O . THR B 1 101 ? 5.926 -5.434 3.018 1 95.12 101 THR B O 1
ATOM 1720 N N . TYR B 1 102 ? 5.387 -6.77 4.82 1 96.06 102 TYR B N 1
ATOM 1721 C CA . TYR B 1 102 ? 4.547 -7.742 4.129 1 96.06 102 TYR B CA 1
ATOM 1722 C C . TYR B 1 102 ? 3.125 -7.723 4.676 1 96.06 102 TYR B C 1
ATOM 1724 O O . TYR B 1 102 ? 2.922 -7.734 5.895 1 96.06 102 TYR B O 1
ATOM 1732 N N . VAL B 1 103 ? 2.205 -7.57 3.74 1 93.44 103 VAL B N 1
ATOM 1733 C CA . VAL B 1 103 ? 0.798 -7.547 4.133 1 93.44 103 VAL B CA 1
ATOM 1734 C C . VAL B 1 103 ? 0.011 -8.547 3.285 1 93.44 103 VAL B C 1
ATOM 1736 O O . VAL B 1 103 ? 0.372 -8.82 2.139 1 93.44 103 VAL B O 1
ATOM 1739 N N . GLU B 1 104 ? -1.025 -9.086 3.959 1 95.06 104 GLU B N 1
ATOM 1740 C CA . GLU B 1 104 ? -1.896 -10.008 3.244 1 95.06 104 GLU B CA 1
ATOM 1741 C C . GLU B 1 104 ? -3.34 -9.523 3.238 1 95.06 104 GLU B C 1
ATOM 1743 O O . GLU B 1 104 ? -3.797 -8.906 4.207 1 95.06 104 GLU B O 1
ATOM 1748 N N . THR B 1 105 ? -3.992 -9.711 2.135 1 91.12 105 THR B N 1
ATOM 1749 C CA . THR B 1 105 ? -5.395 -9.312 2.057 1 91.12 105 THR B CA 1
ATOM 1750 C C . THR B 1 105 ? -6.203 -10.336 1.264 1 91.12 105 THR B C 1
ATOM 1752 O O . THR B 1 105 ? -5.688 -10.953 0.327 1 91.12 105 THR B O 1
ATOM 1755 N N . SER B 1 106 ? -7.434 -10.414 1.782 1 87.62 106 SER B N 1
ATOM 1756 C CA . SER B 1 106 ? -8.406 -11.156 0.988 1 87.62 106 SER B CA 1
ATOM 1757 C C . SER B 1 106 ? -9.156 -10.234 0.035 1 87.62 106 SER B C 1
ATOM 1759 O O . SER B 1 106 ? -9.062 -9.008 0.14 1 87.62 106 SER B O 1
ATOM 1761 N N . ALA B 1 107 ? -9.633 -10.5 -1.119 1 70.12 107 ALA B N 1
ATOM 1762 C CA . ALA B 1 107 ? -10.352 -9.648 -2.061 1 70.12 107 ALA B CA 1
ATOM 1763 C C . ALA B 1 107 ? -11.531 -8.953 -1.381 1 70.12 107 ALA B C 1
ATOM 1765 O O . ALA B 1 107 ? -11.961 -7.883 -1.817 1 70.12 107 ALA B O 1
ATOM 1766 N N . ASN B 1 108 ? -12.148 -9.547 -0.429 1 59.97 108 ASN B N 1
ATOM 1767 C CA . ASN B 1 108 ? -13.336 -8.984 0.213 1 59.97 108 ASN B CA 1
ATOM 1768 C C . ASN B 1 108 ? -13.148 -8.859 1.723 1 59.97 108 ASN B C 1
ATOM 1770 O O . ASN B 1 108 ? -12.609 -9.766 2.359 1 59.97 108 ASN B O 1
ATOM 1774 N N . VAL B 1 109 ? -12.969 -7.598 2.213 1 54.84 109 VAL B N 1
ATOM 1775 C CA . VAL B 1 109 ? -12.82 -7.457 3.658 1 54.84 109 VAL B CA 1
ATOM 1776 C C . VAL B 1 109 ? -14.156 -7.742 4.344 1 54.84 109 VAL B C 1
ATOM 1778 O O . VAL B 1 109 ? -14.25 -7.707 5.57 1 54.84 109 VAL B O 1
ATOM 1781 N N . LEU B 1 110 ? -15.398 -7.922 3.793 1 47.72 110 LEU B N 1
ATOM 1782 C CA . LEU B 1 110 ? -16.641 -8.078 4.531 1 47.72 110 LEU B CA 1
ATOM 1783 C C . LEU B 1 110 ? -16.625 -9.344 5.383 1 47.72 110 LEU B C 1
ATOM 1785 O O . LEU B 1 110 ? -17.469 -9.531 6.254 1 47.72 110 LEU B O 1
ATOM 1789 N N . ASP B 1 111 ? -15.727 -10.297 5.184 1 39.34 111 ASP B N 1
ATOM 1790 C CA . ASP B 1 111 ? -16.062 -11.391 6.082 1 39.34 111 ASP B CA 1
ATOM 1791 C C . ASP B 1 111 ? -15.453 -11.18 7.465 1 39.34 111 ASP B C 1
ATOM 1793 O O . ASP B 1 111 ? -14.328 -10.672 7.582 1 39.34 111 ASP B O 1
#

Nearest PDB structures (foldseek):
  4yon-assembly1_B  TM=9.494E-01  e=1.039E-10  Homo sapiens
  2h7v-assembly1_A  TM=9.433E-01  e=1.542E-10  Homo sapiens
  3a58-assembly2_D  TM=9.582E-01  e=2.289E-10  Saccharomyces cerevisiae
  1gzs-assembly2_C  TM=9.479E-01  e=2.982E-09  Homo sapiens
  2q3h-assembly1_A  TM=9.378E-01  e=2.009E-09  Homo sapiens

pLDDT: mean 82.43, std 17.24, range [28.03, 98.44]

Secondary structure (DSSP, 8-state):
--------GGGGGGHHHHHTT-S-EEEEEETT-HHHHHHIIIIIHHHHHHH-TT--EEEEEE-GGGGG-HHHHHHHHHTT--SPPPHHHHHHHHHHHT-SEEEEE-S----/-----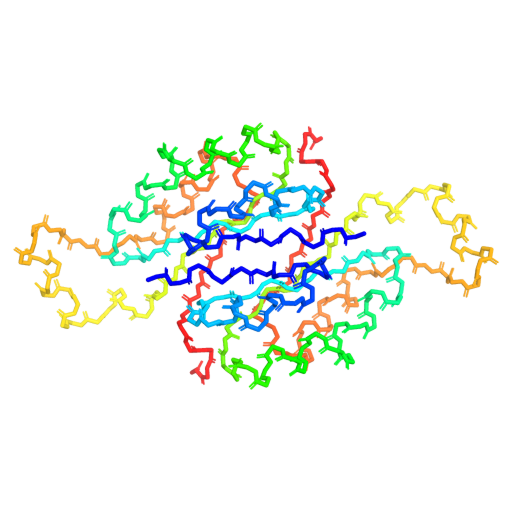---GGGGGGHHHHHTT-S-EEEEEETT-HHHHHHIIIIIHHHHHHH-TT--EEEEEE-GGGGG-HHHHHHHHHTT--SPPPHHHHHHHHHHHT-SEEEEE-S----

Foldseek 3Di:
DLDQPQDPPPPVPCVLVSLPPHQEHEQEAEQLDVVSVVCVVVPVLVVSCVSPVDHAYEYEYEQVVCQPPPVSCVVCVVVVNHGGHDPVNQQVVCVVSVHPYYYYDYPDPPD/DLDQPQDPPPPVPCVLVSLPPHQEHEQEAEQLDVVSVVCVVVPVLVVSCVSPVDHAYEYEYEQVVCQPPPVSCVVCVVVVNHGGHDPVNQQVVCVVSVHPYYYYDYPDPPD

Sequence (222 aa):
MNLLLFISNSYDQFRPLSYFGADIVCACFNVTNHKSYLSIIHKWIQEIRQHLPTVPIILVACKVDLRQNMKVLYELKYQELCAPITRELGEELAKHTGCMTYVETSANVLDMNLLLFISNSYDQFRPLSYFGADIVCACFNVTNHKSYLSIIHKWIQEIRQHLPTVPIILVACKVDLRQNMKVLYELKYQELCAPITRELGEELAKHTGCMTYVETSANVLD

Radius of gyration: 17.81 Å; Cα contacts (8 Å, |Δi|>4): 414; chains: 2; bounding box: 36×60×39 Å

Organism: Naegleria fowleri (NCBI:txid5763)

InterPro domains:
  IPR001806 Small GTPase [PF00071] (10-108)
  IPR001806 Small GTPase [SM00174] (1-109)
  IPR003578 Small GTPase Rho [PTHR24072] (9-108)
  IPR027417 P-loop containing nucleoside triphosphate hydrolase [G3DSA:3.40.50.300] (7-110)
  IPR027417 P-loop containing nucleoside triphosphate hydrolase [SSF52540] (10-107)